Protein AF-A0A972GJ97-F1 (afdb_monomer_lite)

Secondary structure (DSSP, 8-state):
-HHHHHHHHHHHHHHHT--EE-TTSS-EEEES-HHHHHHHHH-TTS-HHHHHHHHHHHHHHHHHHHHHHHHHHHHTT-TT-HHHHSTT--TTS-S-SS-SSGGGSHHHHSTTSS-STT--HHHHHHHHHHHHHHHHHH-S-TT--BTTBS--HHHHHHHHHHHHHHHT---HHHHHHHHHHHHHHH-SSSTTGGG-S-HHHH-GGGGT--TT---HHHHTHHHHSTTHHHHHHHHHHHHHHHHHHTS-GGGSPEE-TTSTT---SS-EE-TT----SS-SSSS-SS-TTT--HHHHHHHHHHHHHHTT--HHHHHHHHHHH-

Foldseek 3Di:
DVLVVLLQVLLVVVVVQWDWDCVPPDGDRDRNDPPVVVVVVVPPPDDPSNLLSQLVSQLVVLVVQLVVVVVVCVVVVQQQCCVVQPVQGHRRAGVDQAARSLSNQQLNRHPVNQDHDPDDRLVSLVRNQVSLVVRCRHPVNSLVDQQCPPHNLVVNLVSQVSNCVRVVDADQVSNLVSLVSLLVSLLNPLALPRNRNFCLRLPLLSLQDDQLRHRPNLVCCCVVPNCSSLVSSLVSLVSVLVRLVVDDPVNAAEDDLVDPPDQCGRHAHDPPDDADCDDPDPRTRADPPSCNRLNSLVRVLVVSVVVVRDVVSSVSVVVSSD

Radius of gyration: 21.38 Å; chains: 1; bounding box: 54×40×57 Å

Sequence (322 aa):
MYLTSEINQKSRGFLAEGRIDSSLGGSQWRSLDSTVLKHVIQNRRSSVSERTAREQAKLNLAKWSATKQWEIVQEYNLEDKSPQVLPAGESRAWPMYAQSVHPLVHHIVAGDIKTSGGQPLVVGKYQSSVWYQLQMTINSGQRQEVNVQPQDWPCQFLHIYELSDVSGVEHPLRYIQSLIKGYQNRNNGVGPKLDRWQLRITHPWGLYSTPHGDTSIMDELNAYEPGLRVRVVSLMLREFLEVTTAIPQDEWVRCDHNIKNISTWYCIESPNYRPMDVPHGQGRIFEIPANWHADNFYRVIPRLRENGVNSDVLDDLIDWCE

pLDDT: mean 80.78, std 18.76, range [28.91, 97.94]

Structure (mmCIF, N/CA/C/O backbone):
data_AF-A0A972GJ97-F1
#
_entry.id   AF-A0A972GJ97-F1
#
loop_
_atom_site.group_PDB
_atom_site.id
_atom_site.type_symbol
_atom_site.label_atom_id
_atom_site.label_alt_id
_atom_site.label_comp_id
_atom_site.label_asym_id
_atom_site.label_entity_id
_atom_site.label_seq_id
_atom_site.pdbx_PDB_ins_code
_atom_site.Cartn_x
_atom_site.Cartn_y
_atom_site.Cartn_z
_atom_site.occupancy
_atom_site.B_iso_or_equiv
_atom_site.auth_seq_id
_atom_site.auth_comp_id
_atom_site.auth_asym_id
_atom_site.auth_atom_id
_atom_site.pdbx_PDB_model_num
ATOM 1 N N . MET A 1 1 ? 31.181 12.528 -25.527 1.00 43.22 1 MET A N 1
ATOM 2 C CA . MET A 1 1 ? 30.959 11.522 -26.592 1.00 43.22 1 MET A CA 1
ATOM 3 C C . MET A 1 1 ? 31.667 10.187 -26.304 1.00 43.22 1 MET A C 1
ATOM 5 O O . MET A 1 1 ? 31.057 9.153 -26.525 1.00 43.22 1 MET A O 1
ATOM 9 N N . TYR A 1 2 ? 32.878 10.177 -25.723 1.00 38.16 2 TYR A N 1
ATOM 10 C CA . TYR A 1 2 ? 33.609 8.942 -25.368 1.00 38.16 2 TYR A CA 1
ATOM 11 C C . TYR A 1 2 ? 32.948 8.072 -24.275 1.00 38.16 2 TYR A C 1
ATOM 13 O O . TYR A 1 2 ? 32.828 6.863 -24.461 1.00 38.16 2 TYR A O 1
ATOM 21 N N . LEU A 1 3 ? 32.422 8.667 -23.195 1.00 36.28 3 LEU A N 1
ATOM 22 C CA . LEU A 1 3 ? 31.780 7.914 -22.099 1.00 36.28 3 LEU A CA 1
ATOM 23 C C . LEU A 1 3 ? 30.591 7.050 -22.555 1.00 36.28 3 LEU A C 1
ATOM 25 O O . LEU A 1 3 ? 30.444 5.915 -22.117 1.00 36.28 3 LEU A O 1
ATOM 29 N N . THR A 1 4 ? 29.754 7.560 -23.460 1.00 44.38 4 THR A N 1
ATOM 30 C CA . THR A 1 4 ? 28.567 6.846 -23.955 1.00 44.38 4 THR A CA 1
ATOM 31 C C . THR A 1 4 ? 28.947 5.604 -24.768 1.00 44.38 4 THR A C 1
ATOM 33 O O . THR A 1 4 ? 28.278 4.578 -24.680 1.00 44.38 4 THR A O 1
ATOM 36 N N . SER A 1 5 ? 30.045 5.670 -25.530 1.00 46.09 5 SER A N 1
ATOM 37 C CA . SER A 1 5 ? 30.542 4.534 -26.318 1.00 46.09 5 SER A CA 1
ATOM 38 C C . SER A 1 5 ? 31.107 3.413 -25.438 1.00 46.09 5 SER A C 1
ATOM 40 O O . SER A 1 5 ? 30.802 2.243 -25.664 1.00 46.09 5 SER A O 1
ATOM 42 N N . GLU A 1 6 ? 31.835 3.773 -24.379 1.00 44.59 6 GLU A N 1
ATOM 43 C CA . GLU A 1 6 ? 32.409 2.826 -23.422 1.00 44.59 6 GLU A CA 1
ATOM 44 C C . GLU A 1 6 ? 31.317 2.138 -22.587 1.00 44.59 6 GLU A C 1
ATOM 46 O O . GLU A 1 6 ? 31.341 0.920 -22.402 1.00 44.59 6 GLU A O 1
ATOM 51 N N . ILE A 1 7 ? 30.314 2.904 -22.142 1.00 48.19 7 ILE A N 1
ATOM 52 C CA . ILE A 1 7 ? 29.137 2.383 -21.433 1.00 48.19 7 ILE A CA 1
ATOM 53 C C . ILE A 1 7 ? 28.402 1.364 -22.311 1.00 48.19 7 ILE A C 1
ATOM 55 O O . ILE A 1 7 ? 28.154 0.245 -21.870 1.00 48.19 7 ILE A O 1
ATOM 59 N N . ASN A 1 8 ? 28.137 1.701 -23.577 1.00 49.66 8 ASN A N 1
ATOM 60 C CA . ASN A 1 8 ? 27.455 0.804 -24.512 1.00 49.66 8 ASN A CA 1
ATOM 61 C C . ASN A 1 8 ? 28.235 -0.494 -24.776 1.00 49.66 8 ASN A C 1
ATOM 63 O O . ASN A 1 8 ? 27.634 -1.566 -24.859 1.00 49.66 8 ASN A O 1
ATOM 67 N N . GLN A 1 9 ? 29.564 -0.423 -24.894 1.00 48.47 9 GLN A N 1
ATOM 68 C CA . GLN A 1 9 ? 30.406 -1.606 -25.086 1.00 48.47 9 GLN A CA 1
ATOM 69 C C . GLN A 1 9 ? 30.377 -2.525 -23.855 1.00 48.47 9 GLN A C 1
ATOM 71 O O . GLN A 1 9 ? 30.191 -3.735 -23.997 1.00 48.47 9 GLN A O 1
ATOM 76 N N . LYS A 1 10 ? 30.480 -1.958 -22.646 1.00 54.72 10 LYS A N 1
ATOM 77 C CA . LYS A 1 10 ? 30.409 -2.715 -21.384 1.00 54.72 10 LYS A CA 1
ATOM 78 C C . LYS A 1 10 ? 29.026 -3.329 -21.146 1.00 54.72 10 LYS A C 1
ATOM 80 O O . LYS A 1 10 ? 28.939 -4.472 -20.705 1.00 54.72 10 LYS A O 1
ATOM 85 N N . SER A 1 11 ? 27.947 -2.622 -21.494 1.00 51.28 11 SER A N 1
ATOM 86 C CA . SER A 1 11 ? 26.584 -3.164 -21.420 1.00 51.28 11 SER A CA 1
ATOM 87 C C . SER A 1 11 ? 26.393 -4.374 -22.339 1.00 51.28 11 SER A C 1
ATOM 89 O O . SER A 1 11 ? 25.760 -5.345 -21.938 1.00 51.28 11 SER A O 1
ATOM 91 N N . ARG A 1 12 ? 26.962 -4.351 -23.554 1.00 51.56 12 ARG A N 1
ATOM 92 C CA . ARG A 1 12 ? 26.914 -5.498 -24.481 1.00 51.56 12 ARG A CA 1
ATOM 93 C C . ARG A 1 12 ? 27.671 -6.713 -23.943 1.00 51.56 12 ARG A C 1
ATOM 95 O O . ARG A 1 12 ? 27.166 -7.821 -24.078 1.00 51.56 12 ARG A O 1
ATOM 102 N N . GLY A 1 13 ? 28.826 -6.500 -23.305 1.00 50.72 13 GLY A N 1
ATOM 103 C CA . GLY A 1 13 ? 29.579 -7.566 -22.633 1.00 50.72 13 GLY A CA 1
ATOM 104 C C . GLY A 1 13 ? 28.755 -8.262 -21.546 1.00 50.72 13 GLY A C 1
ATOM 105 O O . GLY A 1 13 ? 28.598 -9.475 -21.587 1.00 50.72 13 GLY A O 1
ATOM 106 N N . PHE A 1 14 ? 28.119 -7.489 -20.659 1.00 55.03 14 PHE A N 1
ATOM 107 C CA . PHE A 1 14 ? 27.247 -8.026 -19.604 1.00 55.03 14 PHE A CA 1
ATOM 108 C C . PHE A 1 14 ? 26.077 -8.864 -20.150 1.00 55.03 14 PHE A C 1
ATOM 110 O O . PHE A 1 14 ? 25.750 -9.911 -19.599 1.00 55.03 14 PHE A O 1
ATOM 117 N N . LEU A 1 15 ? 25.438 -8.420 -21.238 1.00 52.31 15 LEU A N 1
ATOM 118 C CA . LEU A 1 15 ? 24.318 -9.153 -21.838 1.00 52.31 15 LEU A CA 1
ATOM 119 C C . LEU A 1 15 ? 24.747 -10.488 -22.464 1.00 52.31 15 LEU A C 1
ATOM 121 O O . LEU A 1 15 ? 23.964 -11.435 -22.458 1.00 52.31 15 LEU A O 1
ATOM 125 N N . ALA A 1 16 ? 25.977 -10.579 -22.974 1.00 44.09 16 ALA A N 1
ATOM 126 C CA . ALA A 1 16 ? 26.518 -11.808 -23.555 1.00 44.09 16 ALA A CA 1
ATOM 127 C C . ALA A 1 16 ? 26.830 -12.894 -22.504 1.00 44.09 16 ALA A C 1
ATOM 129 O O . ALA A 1 16 ? 26.945 -14.065 -22.854 1.00 44.09 16 ALA A O 1
ATOM 130 N N . GLU A 1 17 ? 26.932 -12.525 -21.223 1.00 47.75 17 GLU A N 1
ATOM 131 C CA . GLU A 1 17 ? 27.254 -13.427 -20.105 1.00 47.75 17 GLU A CA 1
ATOM 132 C C . GLU A 1 17 ? 26.005 -14.039 -19.419 1.00 47.75 17 GLU A C 1
ATOM 134 O O . GLU A 1 17 ? 26.127 -14.827 -18.481 1.00 47.75 17 GLU A O 1
ATOM 139 N N . GLY A 1 18 ? 24.786 -13.689 -19.852 1.00 40.94 18 GLY A N 1
ATOM 140 C CA . GLY A 1 18 ? 23.544 -13.972 -19.118 1.00 40.94 18 GLY A CA 1
ATOM 141 C C . GLY A 1 18 ? 23.069 -15.439 -19.090 1.00 40.94 18 GLY A C 1
ATOM 142 O O . GLY A 1 18 ? 22.961 -16.102 -20.119 1.00 40.94 18 GLY A O 1
ATOM 143 N N . ARG A 1 19 ? 22.657 -15.907 -17.900 1.00 42.97 19 ARG A N 1
ATOM 144 C CA . ARG A 1 19 ? 21.821 -17.103 -17.635 1.00 42.97 19 ARG A CA 1
ATOM 145 C C . ARG A 1 19 ? 20.756 -16.766 -16.569 1.00 42.97 19 ARG A C 1
ATOM 147 O O . ARG A 1 19 ? 20.991 -15.876 -15.754 1.00 42.97 19 ARG A O 1
ATOM 154 N N . ILE A 1 20 ? 19.623 -17.479 -16.596 1.00 36.91 20 ILE A N 1
ATOM 155 C CA . ILE A 1 20 ? 18.373 -17.244 -15.831 1.00 36.91 20 ILE A CA 1
ATOM 156 C C . ILE A 1 20 ? 18.480 -17.753 -14.371 1.00 36.91 20 ILE A C 1
ATOM 158 O O . ILE A 1 20 ? 18.813 -18.918 -14.170 1.00 36.91 20 ILE A O 1
ATOM 162 N N . ASP A 1 21 ? 18.150 -16.918 -13.371 1.00 35.97 21 ASP A N 1
ATOM 163 C CA . ASP A 1 21 ? 17.993 -17.284 -11.942 1.00 35.97 21 ASP A CA 1
ATOM 164 C C . ASP A 1 21 ? 16.500 -17.406 -11.562 1.00 35.97 21 ASP A C 1
ATOM 166 O O . ASP A 1 21 ? 15.703 -16.500 -11.816 1.00 35.97 21 ASP A O 1
ATOM 170 N N . SER A 1 22 ? 16.119 -18.524 -10.937 1.00 31.27 22 SER A N 1
ATOM 171 C CA . SER A 1 22 ? 14.746 -18.875 -10.539 1.00 31.27 22 SER A CA 1
ATOM 172 C C . SER A 1 22 ? 14.483 -18.814 -9.024 1.00 31.27 22 SER A C 1
ATOM 174 O O . SER A 1 22 ? 13.445 -19.289 -8.564 1.00 31.27 22 SER A O 1
ATOM 176 N N . SER A 1 23 ? 15.390 -18.254 -8.219 1.00 28.91 23 SER A N 1
ATOM 177 C CA . SER A 1 23 ? 15.369 -18.364 -6.747 1.00 28.91 23 SER A CA 1
ATOM 178 C C . SER A 1 23 ? 14.246 -17.613 -6.000 1.00 28.91 23 SER A C 1
ATOM 180 O O . SER A 1 23 ? 14.149 -17.737 -4.782 1.00 28.91 23 SER A O 1
ATOM 182 N N . LEU A 1 24 ? 13.359 -16.879 -6.688 1.00 34.31 24 LEU A N 1
ATOM 183 C CA . LEU A 1 24 ? 12.226 -16.155 -6.077 1.00 34.31 24 LEU A CA 1
ATOM 184 C C . LEU A 1 24 ? 10.860 -16.471 -6.720 1.00 34.31 24 LEU A C 1
ATOM 186 O O . LEU A 1 24 ? 9.982 -15.614 -6.766 1.00 34.31 24 LEU A O 1
ATOM 190 N N . GLY A 1 25 ? 10.660 -17.700 -7.205 1.00 29.53 25 GLY A N 1
ATOM 191 C CA . GLY A 1 25 ? 9.321 -18.201 -7.567 1.00 29.53 25 GLY A CA 1
ATOM 192 C C . GLY A 1 25 ? 8.790 -17.782 -8.943 1.00 29.53 25 GLY A C 1
ATOM 193 O O . GLY A 1 25 ? 7.677 -18.142 -9.306 1.00 29.53 25 GLY A O 1
ATOM 194 N N . GLY A 1 26 ? 9.601 -17.101 -9.749 1.00 31.58 26 GLY A N 1
ATOM 195 C CA . GLY A 1 26 ? 9.368 -16.901 -11.175 1.00 31.58 26 GLY A CA 1
ATOM 196 C C . GLY A 1 26 ? 10.713 -16.810 -11.884 1.00 31.58 26 GLY A C 1
ATOM 197 O O . GLY A 1 26 ? 11.602 -16.093 -11.427 1.00 31.58 26 GLY A O 1
ATOM 198 N N . SER A 1 27 ? 10.892 -17.559 -12.968 1.00 34.56 27 SER A N 1
ATOM 199 C CA . SER A 1 27 ? 12.076 -17.520 -13.830 1.00 34.56 27 SER A CA 1
ATOM 200 C C . SER A 1 27 ? 12.170 -16.154 -14.519 1.00 34.56 27 SER A C 1
ATOM 202 O O . SER A 1 27 ? 11.695 -15.953 -15.633 1.00 34.56 27 SER A O 1
ATOM 204 N N . GLN A 1 28 ? 12.760 -15.182 -13.827 1.00 41.12 28 GLN A N 1
ATOM 205 C CA . GLN A 1 28 ? 13.112 -13.881 -14.384 1.00 41.12 28 GLN A CA 1
ATOM 206 C C . GLN A 1 28 ? 14.539 -13.953 -14.938 1.00 41.12 28 GLN A C 1
ATOM 208 O O . GLN A 1 28 ? 15.398 -14.634 -14.377 1.00 41.12 28 GLN A O 1
ATOM 213 N N . TRP A 1 29 ? 14.836 -13.203 -16.003 1.00 37.97 29 TRP A N 1
ATOM 214 C CA . TRP A 1 29 ? 16.220 -12.907 -16.389 1.00 37.97 29 TRP A CA 1
ATOM 215 C C . TRP A 1 29 ? 16.859 -12.005 -15.327 1.00 37.97 29 TRP A C 1
ATOM 217 O O . TRP A 1 29 ? 16.987 -10.793 -15.480 1.00 37.97 29 TRP A O 1
ATOM 227 N N . ARG A 1 30 ? 17.231 -12.611 -14.207 1.00 37.94 30 ARG A N 1
ATOM 228 C CA . ARG A 1 30 ? 18.173 -12.077 -13.233 1.00 37.94 30 ARG A CA 1
ATOM 229 C C . ARG A 1 30 ? 19.506 -12.749 -13.531 1.00 37.94 30 ARG A C 1
ATOM 231 O O . ARG A 1 30 ? 19.527 -13.932 -13.859 1.00 37.94 30 ARG A O 1
ATOM 238 N N . SER A 1 31 ? 20.607 -12.004 -13.466 1.00 34.28 31 SER A N 1
ATOM 239 C CA . SER A 1 31 ? 21.940 -12.614 -13.503 1.00 34.28 31 SER A CA 1
ATOM 240 C C . SER A 1 31 ? 21.993 -13.725 -12.450 1.00 34.28 31 SER A C 1
ATOM 242 O O . SER A 1 31 ? 21.651 -13.427 -11.308 1.00 34.28 31 SER A O 1
ATOM 244 N N . LEU A 1 32 ? 22.425 -14.932 -12.849 1.00 31.09 32 LEU A N 1
ATOM 245 C CA . LEU A 1 32 ? 22.529 -16.218 -12.116 1.00 31.09 32 LEU A CA 1
ATOM 246 C C . LEU A 1 32 ? 23.043 -16.195 -10.664 1.00 31.09 32 LEU A C 1
ATOM 248 O O . LEU A 1 32 ? 23.076 -17.221 -9.997 1.00 31.09 32 LEU A O 1
ATOM 252 N N . ASP A 1 33 ? 23.464 -15.042 -10.182 1.00 35.06 33 ASP A N 1
ATOM 253 C CA . ASP A 1 33 ? 24.028 -14.848 -8.875 1.00 35.06 33 ASP A CA 1
ATOM 254 C C . ASP A 1 33 ? 23.250 -13.741 -8.148 1.00 35.06 33 ASP A C 1
ATOM 256 O O . ASP A 1 33 ? 23.603 -12.556 -8.179 1.00 35.06 33 ASP A O 1
ATOM 260 N N . SER A 1 34 ? 22.286 -14.139 -7.321 1.00 32.56 34 SER A N 1
ATOM 261 C CA . SER A 1 34 ? 22.015 -13.420 -6.063 1.00 32.56 34 SER A CA 1
ATOM 262 C C . SER A 1 34 ? 23.299 -13.231 -5.211 1.00 32.56 34 SER A C 1
ATOM 264 O O . SER A 1 34 ? 23.362 -12.396 -4.307 1.00 32.56 34 SER A O 1
ATOM 266 N N . THR A 1 35 ? 24.382 -13.926 -5.566 1.00 31.70 35 THR A N 1
ATOM 267 C CA . THR A 1 35 ? 25.775 -13.764 -5.135 1.00 31.70 35 THR A CA 1
ATOM 268 C C . THR A 1 35 ? 26.515 -12.568 -5.753 1.00 31.70 35 THR A C 1
ATOM 270 O O . THR A 1 35 ? 27.412 -12.046 -5.100 1.00 31.70 35 THR A O 1
ATOM 273 N N . VAL A 1 36 ? 26.122 -12.031 -6.916 1.00 37.09 36 VAL A N 1
ATOM 274 C CA . VAL A 1 36 ? 26.673 -10.787 -7.485 1.00 37.09 36 VAL A CA 1
ATOM 275 C C . VAL A 1 36 ? 26.118 -9.607 -6.702 1.00 37.09 36 VAL A C 1
ATOM 277 O O . VAL A 1 36 ? 26.831 -8.636 -6.499 1.00 37.09 36 VAL A O 1
ATOM 280 N N . LEU A 1 37 ? 24.912 -9.708 -6.138 1.00 35.75 37 LEU A N 1
ATOM 281 C CA . LEU A 1 37 ? 24.416 -8.749 -5.144 1.00 35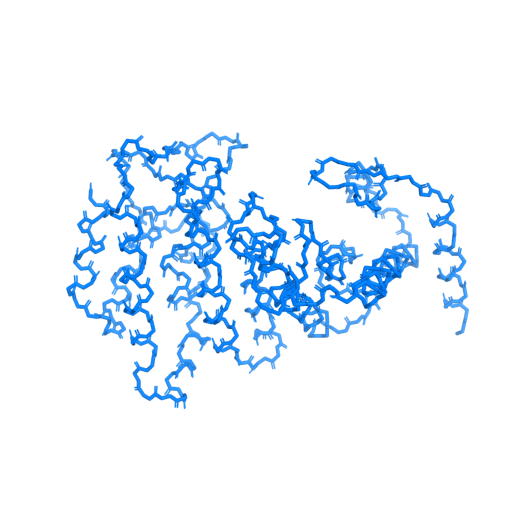.75 37 LEU A CA 1
ATOM 282 C C . LEU A 1 37 ? 25.303 -8.719 -3.884 1.00 35.75 37 LEU A C 1
ATOM 284 O O . LEU A 1 37 ? 25.637 -7.637 -3.404 1.00 35.75 37 LEU A O 1
ATOM 288 N N . LYS A 1 38 ? 25.790 -9.875 -3.407 1.00 32.78 38 LYS A N 1
ATOM 289 C CA . LYS A 1 38 ? 26.778 -9.931 -2.312 1.00 32.78 38 LYS A CA 1
ATOM 290 C C . LYS A 1 38 ? 28.175 -9.476 -2.755 1.00 32.78 38 LYS A C 1
ATOM 292 O O . LYS A 1 38 ? 28.809 -8.710 -2.039 1.00 32.78 38 LYS A O 1
ATOM 297 N N . HIS A 1 39 ? 28.635 -9.852 -3.947 1.00 31.41 39 HIS A N 1
ATOM 298 C CA . HIS A 1 39 ? 29.950 -9.470 -4.471 1.00 31.41 39 HIS A CA 1
ATOM 299 C C . HIS A 1 39 ? 30.035 -8.025 -4.980 1.00 31.41 39 HIS A C 1
ATOM 301 O O . HIS A 1 39 ? 31.131 -7.487 -4.999 1.00 31.41 39 HIS A O 1
ATOM 307 N N . VAL A 1 40 ? 28.939 -7.358 -5.352 1.00 37.66 40 VAL A N 1
ATOM 308 C CA . VAL A 1 40 ? 28.920 -5.945 -5.796 1.00 37.66 40 VAL A CA 1
ATOM 309 C C . VAL A 1 40 ? 28.822 -4.992 -4.610 1.00 37.66 40 VAL A C 1
ATOM 311 O O . VAL A 1 40 ? 29.471 -3.950 -4.621 1.00 37.66 40 VAL A O 1
ATOM 314 N N . ILE A 1 41 ? 28.105 -5.373 -3.547 1.00 38.31 41 ILE A N 1
ATOM 315 C CA . ILE A 1 41 ? 28.172 -4.653 -2.266 1.00 38.31 41 ILE A CA 1
ATOM 316 C C . ILE A 1 41 ? 29.565 -4.832 -1.630 1.00 38.31 41 ILE A C 1
ATOM 318 O O . ILE A 1 41 ? 30.088 -3.900 -1.020 1.00 38.31 41 ILE A O 1
ATOM 322 N N . GLN A 1 42 ? 30.209 -5.991 -1.824 1.00 35.22 42 GLN A N 1
ATOM 323 C CA . GLN A 1 42 ? 31.551 -6.265 -1.293 1.00 35.22 42 GLN A CA 1
ATOM 324 C C . GLN A 1 42 ? 32.705 -5.772 -2.189 1.00 35.22 42 GLN A C 1
ATOM 326 O O . GLN A 1 42 ? 33.761 -5.424 -1.661 1.00 35.22 42 GLN A O 1
ATOM 331 N N . ASN A 1 43 ? 32.535 -5.641 -3.511 1.00 39.25 43 ASN A N 1
ATOM 332 C CA . ASN A 1 43 ? 33.561 -5.081 -4.397 1.00 39.25 43 ASN A CA 1
ATOM 333 C C . ASN A 1 43 ? 33.351 -3.584 -4.628 1.00 39.25 43 ASN A C 1
ATOM 335 O O . ASN A 1 43 ? 32.913 -3.140 -5.688 1.00 39.25 43 ASN A O 1
ATOM 339 N N . ARG A 1 44 ? 33.861 -2.779 -3.691 1.00 45.47 44 ARG A N 1
ATOM 340 C CA . ARG A 1 44 ? 34.145 -1.341 -3.885 1.00 45.47 44 ARG A CA 1
ATOM 341 C C . ARG A 1 44 ? 35.168 -1.038 -5.010 1.00 45.47 44 ARG A C 1
ATOM 343 O O . ARG A 1 44 ? 35.649 0.086 -5.093 1.00 45.47 44 ARG A O 1
ATOM 350 N N . ARG A 1 45 ? 35.531 -2.016 -5.855 1.00 48.28 45 ARG A N 1
ATOM 351 C CA . ARG A 1 45 ? 36.604 -1.939 -6.867 1.00 48.28 45 ARG A CA 1
ATOM 352 C C . ARG A 1 45 ? 36.124 -1.711 -8.308 1.00 48.28 45 ARG A C 1
ATOM 354 O O . ARG A 1 45 ? 36.956 -1.415 -9.156 1.00 48.28 45 ARG A O 1
ATOM 361 N N . SER A 1 46 ? 34.827 -1.824 -8.607 1.00 57.31 46 SER A N 1
ATOM 362 C CA . SER A 1 46 ? 34.308 -1.510 -9.950 1.00 57.31 46 SER A CA 1
ATOM 363 C C . SER A 1 46 ? 34.308 0.000 -10.196 1.00 57.31 46 SER A C 1
ATOM 365 O O . SER A 1 46 ? 33.825 0.764 -9.352 1.00 57.31 46 SER A O 1
ATOM 367 N N . SER A 1 47 ? 34.781 0.429 -11.365 1.00 63.09 47 SER A N 1
ATOM 368 C CA . SER A 1 47 ? 34.729 1.841 -11.767 1.00 63.09 47 SER A CA 1
ATOM 369 C C . SER A 1 47 ? 33.283 2.362 -11.839 1.00 63.09 47 SER A C 1
ATOM 371 O O . SER A 1 47 ? 32.340 1.599 -12.059 1.00 63.09 47 SER A O 1
ATOM 373 N N . VAL A 1 48 ? 33.088 3.677 -11.678 1.00 65.25 48 VAL A N 1
ATOM 374 C CA . VAL A 1 48 ? 31.764 4.316 -11.825 1.00 65.25 48 VAL A CA 1
ATOM 375 C C . VAL A 1 48 ? 31.154 4.002 -13.197 1.00 65.25 48 VAL A C 1
ATOM 377 O O . VAL A 1 48 ? 29.983 3.640 -13.264 1.00 65.25 48 VAL A O 1
ATOM 380 N N . SER A 1 49 ? 31.957 4.030 -14.269 1.00 65.12 49 SER A N 1
ATOM 381 C CA . SER A 1 49 ? 31.488 3.732 -15.629 1.00 65.12 49 SER A CA 1
ATOM 382 C C . SER A 1 49 ? 31.004 2.290 -15.792 1.00 65.12 49 SER A C 1
ATOM 384 O O . SER A 1 49 ? 30.036 2.038 -16.504 1.00 65.12 49 SER A O 1
ATOM 386 N N . GLU A 1 50 ? 31.630 1.336 -15.103 1.00 67.25 50 GLU A N 1
ATOM 387 C CA . GLU A 1 50 ? 31.219 -0.066 -15.125 1.00 67.25 50 GLU A CA 1
ATOM 388 C C . GLU A 1 50 ? 29.908 -0.307 -14.366 1.00 67.25 50 GLU A C 1
ATOM 390 O O . GLU A 1 50 ? 29.046 -1.038 -14.855 1.00 67.25 50 GLU A O 1
ATOM 395 N N . ARG A 1 51 ? 29.710 0.344 -13.211 1.00 66.12 51 ARG A N 1
ATOM 396 C CA . ARG A 1 51 ? 28.439 0.258 -12.468 1.00 66.12 51 ARG A CA 1
ATOM 397 C C . ARG A 1 51 ? 27.281 0.825 -13.280 1.00 66.12 51 ARG A C 1
ATOM 399 O O . ARG A 1 51 ? 26.281 0.138 -13.465 1.00 66.12 51 ARG A O 1
ATOM 406 N N . THR A 1 52 ? 27.461 2.011 -13.853 1.00 69.12 52 THR A N 1
ATOM 407 C CA . THR A 1 52 ? 26.452 2.651 -14.705 1.00 69.12 52 THR A CA 1
ATOM 408 C C . THR A 1 52 ? 26.150 1.829 -15.961 1.00 69.12 52 THR A C 1
ATOM 410 O O . THR A 1 52 ? 24.988 1.683 -16.331 1.00 69.12 52 THR A O 1
ATOM 413 N N . ALA A 1 53 ? 27.154 1.215 -16.595 1.00 70.50 53 ALA A N 1
ATOM 414 C CA . ALA A 1 53 ? 26.926 0.335 -17.744 1.00 70.50 53 ALA A CA 1
ATOM 415 C C . ALA A 1 53 ? 26.110 -0.918 -17.397 1.00 70.50 53 ALA A C 1
ATOM 417 O O . ALA A 1 53 ? 25.272 -1.350 -18.194 1.00 70.50 53 ALA A O 1
ATOM 418 N N . ARG A 1 54 ? 26.319 -1.493 -16.207 1.00 71.94 54 ARG A N 1
ATOM 419 C CA . ARG A 1 54 ? 25.538 -2.640 -15.724 1.00 71.94 54 ARG A CA 1
ATOM 420 C C . ARG A 1 54 ? 24.098 -2.245 -15.391 1.00 71.94 54 ARG A C 1
ATOM 422 O O . ARG A 1 54 ? 23.182 -2.961 -15.779 1.00 71.94 54 ARG A O 1
ATOM 429 N N . GLU A 1 55 ? 23.883 -1.108 -14.730 1.00 73.00 55 GLU A N 1
ATOM 430 C CA . GLU A 1 55 ? 22.539 -0.554 -14.476 1.00 73.00 55 GLU A CA 1
ATOM 431 C C . GLU A 1 55 ? 21.777 -0.316 -15.783 1.00 73.00 55 GLU A C 1
ATOM 433 O O . GLU A 1 55 ? 20.638 -0.757 -15.935 1.00 73.00 55 GLU A O 1
ATOM 438 N N . GLN A 1 56 ? 22.438 0.298 -16.769 1.00 74.44 56 GLN A N 1
ATOM 439 C CA . GLN A 1 56 ? 21.849 0.546 -18.081 1.00 74.44 56 GLN A CA 1
ATOM 440 C C . GLN A 1 56 ? 21.486 -0.758 -18.803 1.00 74.44 56 GLN A C 1
ATOM 442 O O . GLN A 1 56 ? 20.423 -0.845 -19.417 1.00 74.44 56 GLN A O 1
ATOM 447 N N . ALA A 1 57 ? 22.341 -1.781 -18.722 1.00 75.56 57 ALA A N 1
ATOM 448 C CA . ALA A 1 57 ? 22.063 -3.084 -19.317 1.00 75.56 57 ALA A CA 1
ATOM 449 C C . ALA A 1 57 ? 20.850 -3.763 -18.660 1.00 75.56 57 ALA A C 1
ATOM 451 O O . ALA A 1 57 ? 19.962 -4.232 -19.372 1.00 75.56 57 ALA A O 1
ATOM 452 N N . LYS A 1 58 ? 20.769 -3.750 -17.321 1.00 74.75 58 LYS A N 1
ATOM 453 C CA . LYS A 1 58 ? 19.616 -4.268 -16.564 1.00 74.75 58 LYS A CA 1
ATOM 454 C C . LYS A 1 58 ? 18.322 -3.558 -16.950 1.00 74.75 58 LYS A C 1
ATOM 456 O O . LYS A 1 58 ? 17.344 -4.217 -17.289 1.00 74.75 58 LYS A O 1
ATOM 461 N N . LEU A 1 59 ? 18.332 -2.224 -16.953 1.00 77.50 59 LEU A N 1
ATOM 462 C CA . LEU A 1 59 ? 17.169 -1.422 -17.325 1.00 77.50 59 LEU A CA 1
ATOM 463 C C . LEU A 1 59 ? 16.729 -1.705 -18.768 1.00 77.50 59 LEU A C 1
ATOM 465 O O . LEU A 1 59 ? 15.538 -1.843 -19.032 1.00 77.50 59 LEU A O 1
ATOM 469 N N . ASN A 1 60 ? 17.670 -1.824 -19.708 1.00 79.31 60 ASN A N 1
ATOM 470 C CA . ASN A 1 60 ? 17.351 -2.139 -21.101 1.00 79.31 60 ASN A CA 1
ATOM 471 C C . ASN A 1 60 ? 16.735 -3.536 -21.251 1.00 79.31 60 ASN A C 1
ATOM 473 O O . ASN A 1 60 ? 15.783 -3.703 -22.011 1.00 79.31 60 ASN A O 1
ATOM 477 N N . LEU A 1 61 ? 17.232 -4.525 -20.506 1.00 77.88 61 LEU A N 1
ATOM 478 C CA . LEU A 1 61 ? 16.689 -5.882 -20.532 1.00 77.88 61 LEU A CA 1
ATOM 479 C C . LEU A 1 61 ? 15.292 -5.962 -19.896 1.00 77.88 61 LEU A C 1
ATOM 481 O O . LEU A 1 61 ? 14.415 -6.656 -20.414 1.00 77.88 61 LEU A O 1
ATOM 485 N N . ALA A 1 62 ? 15.058 -5.199 -18.824 1.00 78.50 62 ALA A N 1
ATOM 486 C CA . ALA A 1 62 ? 13.738 -5.047 -18.220 1.00 78.50 62 ALA A CA 1
ATOM 487 C C . ALA A 1 62 ? 12.749 -4.374 -19.192 1.00 78.50 62 ALA A C 1
ATOM 489 O O . ALA A 1 62 ? 11.632 -4.859 -19.359 1.00 78.50 62 ALA A O 1
ATOM 490 N N . LYS A 1 63 ? 13.172 -3.318 -19.908 1.00 83.38 63 LYS A N 1
ATOM 491 C CA . LYS A 1 63 ? 12.367 -2.649 -20.956 1.00 83.38 63 LYS A CA 1
ATOM 492 C C . LYS A 1 63 ? 12.004 -3.592 -22.089 1.00 83.38 63 LYS A C 1
ATOM 494 O O . LYS A 1 63 ? 10.850 -3.623 -22.511 1.00 83.38 63 LYS A O 1
ATOM 499 N N . TRP A 1 64 ? 12.969 -4.377 -22.559 1.00 82.06 64 TRP A N 1
ATOM 500 C CA . TRP A 1 64 ? 12.721 -5.373 -23.592 1.00 82.06 64 TRP A CA 1
ATOM 501 C C . TRP A 1 64 ? 11.733 -6.446 -23.113 1.00 82.06 64 TRP A C 1
ATOM 503 O O . TRP A 1 64 ? 10.757 -6.712 -23.807 1.00 82.06 64 TRP A O 1
ATOM 513 N N . SER A 1 65 ? 11.914 -6.982 -21.902 1.00 80.31 65 SER A N 1
ATOM 514 C CA . SER A 1 65 ? 10.992 -7.967 -21.311 1.00 80.31 65 SER A CA 1
ATOM 515 C C . SER A 1 65 ? 9.562 -7.429 -21.191 1.00 80.31 65 SER A C 1
ATOM 517 O O . SER A 1 65 ? 8.621 -8.094 -21.616 1.00 80.31 65 SER A O 1
ATOM 519 N N . ALA A 1 66 ? 9.395 -6.201 -20.689 1.00 85.06 66 ALA A N 1
ATOM 520 C CA . ALA A 1 66 ? 8.088 -5.552 -20.592 1.00 85.06 66 ALA A CA 1
ATOM 521 C C . ALA A 1 66 ? 7.447 -5.329 -21.974 1.00 85.06 66 ALA A C 1
ATOM 523 O O . ALA A 1 66 ? 6.252 -5.558 -22.143 1.00 85.06 66 ALA A O 1
ATOM 524 N N . THR A 1 67 ? 8.248 -4.951 -22.978 1.00 89.12 67 THR A N 1
ATOM 525 C CA . THR A 1 67 ? 7.782 -4.806 -24.369 1.00 89.12 67 THR A CA 1
ATOM 526 C C . THR A 1 67 ? 7.290 -6.142 -24.922 1.00 89.12 67 THR A C 1
ATOM 528 O O . THR A 1 67 ? 6.217 -6.197 -25.507 1.00 89.12 67 THR A O 1
ATOM 531 N N . LYS A 1 68 ? 8.025 -7.238 -24.690 1.00 85.12 68 LYS A N 1
ATOM 532 C CA . LYS A 1 68 ? 7.614 -8.578 -25.138 1.00 85.12 68 LYS A CA 1
ATOM 533 C C . LYS A 1 68 ? 6.354 -9.079 -24.451 1.00 85.12 68 LYS A C 1
ATOM 535 O O . LYS A 1 68 ? 5.515 -9.691 -25.101 1.00 85.12 68 LYS A O 1
ATOM 540 N N . GLN A 1 69 ? 6.182 -8.789 -23.167 1.00 86.44 69 GLN A N 1
ATOM 541 C CA . GLN A 1 69 ? 4.935 -9.119 -22.487 1.00 86.44 69 GLN A CA 1
ATOM 542 C C . GLN A 1 69 ? 3.757 -8.307 -23.033 1.00 86.44 69 GLN A C 1
ATOM 544 O O . GLN A 1 69 ? 2.687 -8.871 -23.243 1.00 86.44 69 GLN A O 1
ATOM 549 N N . TRP A 1 70 ? 3.960 -7.015 -23.306 1.00 90.56 70 TRP A N 1
ATOM 550 C CA . TRP A 1 70 ? 2.948 -6.184 -23.950 1.00 90.56 70 TRP A CA 1
ATOM 551 C C . TRP A 1 70 ? 2.581 -6.718 -25.341 1.00 90.56 70 TRP A C 1
ATOM 553 O O . TRP A 1 70 ? 1.400 -6.892 -25.611 1.00 90.56 70 TRP A O 1
ATOM 563 N N . GLU A 1 71 ? 3.563 -7.063 -26.184 1.00 91.19 71 GLU A N 1
ATOM 564 C CA . GLU A 1 71 ? 3.328 -7.664 -27.508 1.00 91.19 71 GLU A CA 1
ATOM 565 C C . GLU A 1 71 ? 2.467 -8.935 -27.410 1.00 91.19 71 GLU A C 1
ATOM 567 O O . GLU A 1 71 ? 1.505 -9.068 -28.158 1.00 91.19 71 GLU A O 1
ATOM 572 N N . ILE A 1 72 ? 2.752 -9.834 -26.457 1.00 88.69 72 ILE A N 1
ATOM 573 C CA . ILE A 1 72 ? 1.936 -11.040 -26.218 1.00 88.69 72 ILE A CA 1
ATOM 574 C C . ILE A 1 72 ? 0.505 -10.661 -25.822 1.00 88.69 72 ILE A C 1
ATOM 576 O O . ILE A 1 72 ? -0.454 -11.248 -26.317 1.00 88.69 72 ILE A O 1
ATOM 580 N N . VAL A 1 73 ? 0.343 -9.684 -24.931 1.00 91.31 73 VAL A N 1
ATOM 581 C CA . VAL A 1 73 ? -0.987 -9.240 -24.504 1.00 91.31 73 VAL A CA 1
ATOM 582 C C . VAL A 1 73 ? -1.783 -8.655 -25.671 1.00 91.31 73 VAL A C 1
ATOM 584 O O . VAL A 1 73 ? -2.974 -8.933 -25.769 1.00 91.31 73 VAL A O 1
ATOM 587 N N . GLN A 1 74 ? -1.143 -7.905 -26.570 1.00 94.62 74 GLN A N 1
ATOM 588 C CA . GLN A 1 74 ? -1.808 -7.352 -27.751 1.00 94.62 74 GLN A CA 1
ATOM 589 C C . GLN A 1 74 ? -2.139 -8.422 -28.794 1.00 94.62 74 GLN A C 1
ATOM 591 O O . GLN A 1 74 ? -3.288 -8.514 -29.217 1.00 94.62 74 GLN A O 1
ATOM 596 N N . GLU A 1 75 ? -1.158 -9.243 -29.181 1.00 95.81 75 GLU A N 1
ATOM 597 C CA . GLU A 1 75 ? -1.289 -10.261 -30.237 1.00 95.81 75 GLU A CA 1
ATOM 598 C C . GLU A 1 75 ? -2.460 -11.212 -29.964 1.00 95.81 75 GLU A C 1
ATOM 600 O O . GLU A 1 75 ? -3.212 -11.572 -30.867 1.00 95.81 75 GLU A O 1
ATOM 605 N N . TYR A 1 76 ? -2.648 -11.580 -28.695 1.00 93.75 76 TYR A N 1
ATOM 606 C CA . TYR A 1 76 ? -3.700 -12.498 -28.265 1.00 93.75 76 TYR A CA 1
ATOM 607 C C . TYR A 1 76 ? -4.910 -11.798 -27.626 1.00 93.75 76 TYR A C 1
ATOM 609 O O . TYR A 1 76 ? -5.780 -12.477 -27.081 1.00 93.75 76 TYR A O 1
ATOM 617 N N . ASN A 1 77 ? -4.988 -10.462 -27.693 1.00 94.06 77 ASN A N 1
ATOM 618 C CA . ASN A 1 77 ? -6.090 -9.654 -27.159 1.00 94.06 77 ASN A CA 1
ATOM 619 C C . ASN A 1 77 ? -6.436 -9.988 -25.690 1.00 94.06 77 ASN A C 1
ATOM 621 O O . ASN A 1 77 ? -7.570 -10.341 -25.355 1.00 94.06 77 ASN A O 1
ATOM 625 N N . LEU A 1 78 ? -5.424 -9.935 -24.819 1.00 91.56 78 LEU A N 1
ATOM 626 C CA . LEU A 1 78 ? -5.490 -10.390 -23.427 1.00 91.56 78 LEU A CA 1
ATOM 627 C C . LEU A 1 78 ? -5.759 -9.278 -22.401 1.00 91.56 78 LEU A C 1
ATOM 629 O O . LEU A 1 78 ? -5.855 -9.583 -21.214 1.00 91.56 78 LEU A O 1
ATOM 633 N N . GLU A 1 79 ? -5.860 -8.009 -22.807 1.00 91.38 79 GLU A N 1
ATOM 634 C CA . GLU A 1 79 ? -5.890 -6.855 -21.884 1.00 91.38 79 GLU A CA 1
ATOM 635 C C . GLU A 1 79 ? -7.016 -6.890 -20.840 1.00 91.38 79 GLU A C 1
ATOM 637 O O . GLU A 1 79 ? -6.846 -6.373 -19.738 1.00 91.38 79 GLU A O 1
ATOM 642 N N . ASP A 1 80 ? -8.146 -7.503 -21.183 1.00 90.69 80 ASP A N 1
ATOM 643 C CA . ASP A 1 80 ? -9.374 -7.580 -20.387 1.00 90.69 80 ASP A CA 1
ATOM 644 C C . ASP A 1 80 ? -9.757 -9.028 -20.037 1.00 90.69 80 ASP A C 1
ATOM 646 O O . ASP A 1 80 ? -10.878 -9.311 -19.607 1.00 90.69 80 ASP A O 1
ATOM 650 N N . LYS A 1 81 ? -8.839 -9.977 -20.254 1.00 93.38 81 LYS A N 1
ATOM 651 C CA . LYS A 1 81 ? -9.117 -11.416 -20.146 1.00 93.38 81 LYS A CA 1
ATOM 652 C C . LYS A 1 81 ? -8.834 -11.990 -18.765 1.00 93.38 81 LYS A C 1
ATOM 654 O O . LYS A 1 81 ? -9.171 -13.146 -18.519 1.00 93.38 81 LYS A O 1
ATOM 659 N N . SER A 1 82 ? -8.284 -11.202 -17.838 1.00 92.50 82 SER A N 1
ATOM 660 C CA . SER A 1 82 ? -8.046 -11.642 -16.458 1.00 92.50 82 SER A CA 1
ATOM 661 C C . SER A 1 82 ? -9.290 -12.249 -15.779 1.00 92.50 82 SER A C 1
ATOM 663 O O . SER A 1 82 ? -9.154 -13.349 -15.244 1.00 92.50 82 SER A O 1
ATOM 665 N N . PRO A 1 83 ? -10.515 -11.680 -15.869 1.00 93.50 83 PRO A N 1
ATOM 666 C CA . PRO A 1 83 ? -11.709 -12.284 -15.261 1.00 93.50 83 PRO A CA 1
ATOM 667 C C . PRO A 1 83 ? -12.107 -13.644 -15.857 1.00 93.50 83 PRO A C 1
ATOM 669 O O . PRO A 1 83 ? -12.867 -14.386 -15.245 1.00 93.50 83 PRO A O 1
ATOM 672 N N . GLN A 1 84 ? -11.631 -13.971 -17.063 1.00 92.19 84 GLN A N 1
ATOM 673 C CA . GLN A 1 84 ? -11.960 -15.227 -17.747 1.00 92.19 84 GLN A CA 1
ATOM 674 C C . GLN A 1 84 ? -11.056 -16.383 -17.310 1.00 92.19 84 GLN A C 1
ATOM 676 O O . GLN A 1 84 ? -11.415 -17.544 -17.482 1.00 92.19 84 GLN A O 1
ATOM 681 N N . VAL A 1 85 ? -9.877 -16.067 -16.772 1.00 87.50 85 VAL A N 1
ATOM 682 C CA . VAL A 1 85 ? -8.844 -17.058 -16.435 1.00 87.50 85 VAL A CA 1
ATOM 683 C C . VAL A 1 85 ? -8.489 -17.085 -14.950 1.00 87.50 85 VAL A C 1
ATOM 685 O O . VAL A 1 85 ? -7.983 -18.094 -14.468 1.00 87.50 85 VAL A O 1
ATOM 688 N N . LEU A 1 86 ? -8.747 -15.998 -14.217 1.00 86.69 86 LEU A N 1
ATOM 689 C CA . LEU A 1 86 ? -8.418 -15.860 -12.804 1.00 86.69 86 LEU A CA 1
ATOM 690 C C . LEU A 1 86 ? -9.707 -15.663 -11.987 1.00 86.69 86 LEU A C 1
ATOM 692 O O . LEU A 1 86 ? -10.484 -14.764 -12.302 1.00 86.69 86 LEU A O 1
ATOM 696 N N . PRO A 1 87 ? -9.913 -16.433 -10.899 1.00 85.38 87 PRO A N 1
ATOM 697 C CA . PRO A 1 87 ? -11.094 -16.338 -10.035 1.00 85.38 87 PRO A CA 1
ATOM 698 C C . PRO A 1 87 ? -11.448 -14.933 -9.527 1.00 85.38 87 PRO A C 1
ATOM 700 O O . PRO A 1 87 ? -12.623 -14.623 -9.376 1.00 85.38 87 PRO A O 1
ATOM 703 N N . ALA A 1 88 ? -10.447 -14.090 -9.261 1.00 89.69 88 ALA A N 1
ATOM 704 C CA . ALA A 1 88 ? -10.627 -12.690 -8.864 1.00 89.69 88 ALA A CA 1
ATOM 705 C C . ALA A 1 88 ? -9.950 -11.733 -9.861 1.00 89.69 88 ALA A C 1
ATOM 707 O O . ALA A 1 88 ? -9.431 -10.685 -9.483 1.00 89.69 88 ALA A O 1
ATOM 708 N N . GLY A 1 89 ? -9.902 -12.135 -11.134 1.00 90.25 89 GLY A N 1
ATOM 709 C CA . GLY A 1 89 ? -9.344 -11.331 -12.209 1.00 90.25 89 GLY A CA 1
ATOM 710 C C . GLY A 1 89 ? -10.163 -10.073 -12.482 1.00 90.25 89 GLY A C 1
ATOM 711 O O . GLY A 1 89 ? -11.385 -10.057 -12.345 1.00 90.25 89 GLY A O 1
ATOM 712 N N . GLU A 1 90 ? -9.481 -9.011 -12.900 1.00 90.88 90 GLU A N 1
ATOM 713 C CA . GLU A 1 90 ? -10.072 -7.680 -13.047 1.00 90.88 90 GLU A CA 1
ATOM 714 C C . GLU A 1 90 ? -10.141 -7.236 -14.500 1.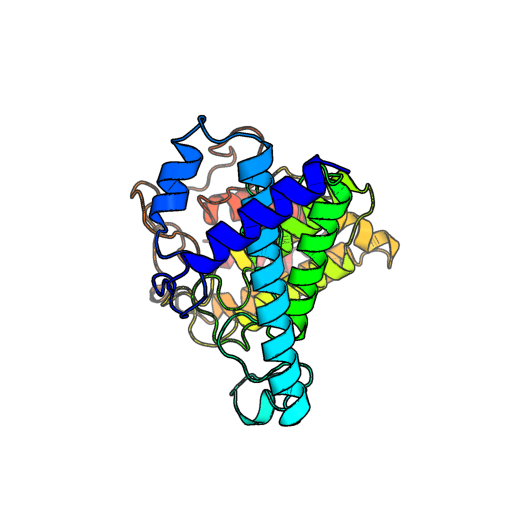00 90.88 90 GLU A C 1
ATOM 716 O O . GLU A 1 90 ? -9.282 -7.571 -15.308 1.00 90.88 90 GLU A O 1
ATOM 721 N N . SER A 1 91 ? -11.143 -6.426 -14.835 1.00 90.88 91 SER A N 1
ATOM 722 C CA . SER A 1 91 ? -11.463 -6.060 -16.222 1.00 90.88 91 SER A CA 1
ATOM 723 C C . SER A 1 91 ? -10.364 -5.306 -16.974 1.00 90.88 91 SER A C 1
ATOM 725 O O . SER A 1 91 ? -10.392 -5.276 -18.197 1.00 90.88 91 SER A O 1
ATOM 727 N N . ARG A 1 92 ? -9.419 -4.677 -16.268 1.00 88.88 92 ARG 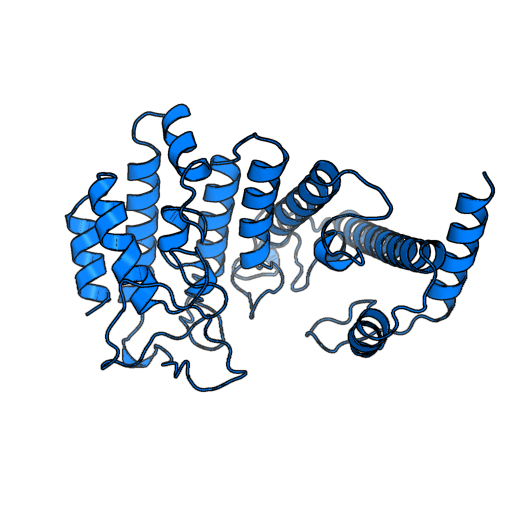A N 1
ATOM 728 C CA . ARG A 1 92 ? -8.285 -3.941 -16.863 1.00 88.88 92 ARG A CA 1
ATOM 729 C C . ARG A 1 92 ? -6.947 -4.642 -16.658 1.00 88.88 92 ARG A C 1
ATOM 731 O O . ARG A 1 92 ? -5.899 -4.054 -16.926 1.00 88.88 92 ARG A O 1
ATOM 738 N N . ALA A 1 93 ? -6.983 -5.852 -16.116 1.00 91.19 93 ALA A N 1
ATOM 739 C CA . ALA A 1 93 ? -5.789 -6.581 -15.788 1.00 91.19 93 ALA A CA 1
ATOM 740 C C . ALA A 1 93 ? -5.435 -7.615 -16.846 1.00 91.19 93 ALA A C 1
ATOM 742 O O . ALA A 1 93 ? -6.281 -8.285 -17.438 1.00 91.19 93 ALA A O 1
ATOM 743 N N . TRP A 1 94 ? -4.135 -7.805 -16.992 1.00 91.31 94 TRP A N 1
ATOM 744 C CA . TRP A 1 94 ? -3.546 -8.864 -17.772 1.00 91.31 94 TRP A CA 1
ATOM 745 C C . TRP A 1 94 ? -3.668 -10.197 -17.014 1.00 91.31 94 TRP A C 1
ATOM 747 O O . TRP A 1 94 ? -3.551 -10.236 -15.784 1.00 91.31 94 TRP A O 1
ATOM 757 N N . PRO A 1 95 ? -3.885 -11.314 -17.727 1.00 87.88 95 PRO A N 1
ATOM 758 C CA . PRO A 1 95 ? -4.073 -12.644 -17.151 1.00 87.88 95 PRO A CA 1
ATOM 759 C C . PRO A 1 95 ? -2.742 -13.287 -16.720 1.00 87.88 95 PRO A C 1
ATOM 761 O O . PRO A 1 95 ? -2.360 -14.348 -17.209 1.00 87.88 95 PRO A O 1
ATOM 764 N N . MET A 1 96 ? -1.995 -12.624 -15.835 1.00 80.75 96 MET A N 1
ATOM 765 C CA . MET A 1 96 ? -0.632 -13.008 -15.453 1.00 80.75 96 MET A CA 1
ATOM 766 C C . MET A 1 96 ? -0.541 -13.292 -13.951 1.00 80.75 96 MET A C 1
ATOM 768 O O . MET A 1 96 ? -0.976 -12.485 -13.139 1.00 80.75 96 MET A O 1
ATOM 772 N N . TYR A 1 97 ? 0.100 -14.400 -13.575 1.00 74.25 97 TYR A N 1
ATOM 773 C CA . TYR A 1 97 ? 0.407 -14.710 -12.169 1.00 74.25 97 TYR A CA 1
ATOM 774 C C . TYR A 1 97 ? 1.672 -14.000 -11.672 1.00 74.25 97 TYR A C 1
ATOM 776 O O . TYR A 1 97 ? 1.782 -13.644 -10.503 1.00 74.25 97 TYR A O 1
ATOM 784 N N . ALA A 1 98 ? 2.643 -13.800 -12.565 1.00 76.44 98 ALA A N 1
ATOM 785 C CA . ALA A 1 98 ? 3.919 -13.174 -12.247 1.00 76.44 98 ALA A CA 1
ATOM 786 C C . ALA A 1 98 ? 3.904 -11.667 -12.532 1.00 76.44 98 ALA A C 1
ATOM 788 O O . ALA A 1 98 ? 3.060 -11.154 -13.266 1.00 76.44 98 ALA A O 1
ATOM 789 N N . GLN A 1 99 ? 4.901 -10.975 -11.982 1.00 78.12 99 GLN A N 1
ATOM 790 C CA . GLN A 1 99 ? 5.188 -9.571 -12.269 1.00 78.12 99 GLN A CA 1
ATOM 791 C C . GLN A 1 99 ? 5.189 -9.267 -13.770 1.00 78.12 99 GLN A C 1
ATOM 793 O O . GLN A 1 99 ? 5.687 -10.061 -14.572 1.00 78.12 99 GLN A O 1
ATOM 798 N N . SER A 1 100 ? 4.684 -8.084 -14.122 1.00 82.81 100 SER A N 1
ATOM 799 C CA . SER A 1 100 ? 4.643 -7.612 -15.499 1.00 82.81 100 SER A CA 1
ATOM 800 C C . SER A 1 100 ? 5.690 -6.530 -15.755 1.00 82.81 100 SER A C 1
ATOM 802 O O . SER A 1 100 ? 6.807 -6.801 -16.190 1.00 82.81 100 SER A O 1
ATOM 804 N N . VAL A 1 101 ? 5.365 -5.291 -15.397 1.00 82.19 101 VAL A N 1
ATOM 805 C CA . VAL A 1 101 ? 6.237 -4.120 -15.585 1.00 82.19 101 VAL A CA 1
ATOM 806 C C . VAL A 1 101 ? 7.079 -3.810 -14.351 1.00 82.19 101 VAL A C 1
ATOM 808 O O . VAL A 1 101 ? 8.001 -2.999 -14.423 1.00 82.19 101 VAL A O 1
ATOM 811 N N . HIS A 1 102 ? 6.794 -4.475 -13.229 1.00 73.75 102 HIS A N 1
ATOM 812 C CA . HIS A 1 102 ? 7.491 -4.290 -11.960 1.00 73.75 102 HIS A CA 1
ATOM 813 C C . HIS A 1 102 ? 9.029 -4.273 -12.069 1.00 73.75 102 HIS A C 1
ATOM 815 O O . HIS A 1 102 ? 9.634 -3.406 -11.447 1.00 73.75 102 HIS A O 1
ATOM 821 N N . PRO A 1 103 ? 9.703 -5.112 -12.888 1.00 76.12 103 PRO A N 1
ATOM 822 C CA . PRO A 1 103 ? 11.164 -5.085 -13.006 1.00 76.12 103 PRO A CA 1
ATOM 823 C C . PRO A 1 103 ? 11.778 -3.780 -13.553 1.00 76.12 103 PRO A C 1
ATOM 825 O O . PRO A 1 103 ? 12.998 -3.678 -13.594 1.00 76.12 103 PRO A O 1
ATOM 828 N N . LEU A 1 104 ? 10.985 -2.794 -13.991 1.00 80.06 104 LEU A N 1
ATOM 829 C CA . LEU A 1 104 ? 11.462 -1.505 -14.526 1.00 80.06 104 LEU A CA 1
ATOM 830 C C . LEU A 1 104 ? 11.791 -0.446 -13.465 1.00 80.06 104 LEU A C 1
ATOM 832 O O . LEU A 1 104 ? 12.406 0.577 -13.766 1.00 80.06 104 LEU A O 1
ATOM 836 N N . VAL A 1 105 ? 11.359 -0.669 -12.233 1.00 77.44 105 VAL A N 1
ATOM 837 C CA . VAL A 1 105 ? 11.573 0.208 -11.075 1.00 77.44 105 VAL A CA 1
ATOM 838 C C . VAL A 1 105 ? 13.054 0.350 -10.690 1.00 77.44 105 VAL A C 1
ATOM 840 O O . VAL A 1 105 ? 13.811 -0.625 -10.667 1.00 77.44 105 VAL A O 1
ATOM 843 N N . HIS A 1 106 ? 13.471 1.555 -10.282 1.00 74.69 106 HIS A N 1
ATOM 844 C CA . HIS A 1 106 ? 14.880 1.836 -9.957 1.00 74.69 106 HIS A CA 1
ATOM 845 C C . HIS A 1 106 ? 15.366 1.064 -8.737 1.00 74.69 106 HIS A C 1
ATOM 847 O O . HIS A 1 106 ? 16.503 0.611 -8.730 1.00 74.69 106 HIS A O 1
ATOM 853 N N . HIS A 1 107 ? 14.505 0.814 -7.749 1.00 71.25 107 HIS A N 1
ATOM 854 C CA . HIS A 1 107 ? 14.900 0.012 -6.589 1.00 71.25 107 HIS A CA 1
ATOM 855 C C . HIS A 1 107 ? 15.282 -1.445 -6.936 1.00 71.25 107 HIS A C 1
ATOM 857 O O . HIS A 1 107 ? 15.892 -2.114 -6.106 1.00 71.25 107 HIS A O 1
ATOM 863 N N . ILE A 1 108 ? 14.973 -1.923 -8.153 1.00 69.88 108 ILE A N 1
ATOM 864 C CA . ILE A 1 108 ? 15.418 -3.223 -8.683 1.00 69.88 108 ILE A CA 1
ATOM 865 C C . ILE A 1 108 ? 16.632 -3.071 -9.612 1.00 69.88 108 ILE A C 1
ATOM 867 O O . ILE A 1 108 ? 17.582 -3.853 -9.519 1.00 69.88 108 ILE A O 1
ATOM 871 N N . VAL A 1 109 ? 16.608 -2.106 -10.539 1.00 69.19 109 VAL A N 1
ATOM 872 C CA . VAL A 1 109 ? 17.613 -2.028 -11.622 1.00 69.19 109 VAL A CA 1
ATOM 873 C C . VAL A 1 109 ? 18.793 -1.102 -11.333 1.00 69.19 109 VAL A C 1
ATOM 875 O O . VAL A 1 109 ? 19.865 -1.307 -11.910 1.00 69.19 109 VAL A O 1
ATOM 878 N N . ALA A 1 110 ? 18.629 -0.120 -10.445 1.00 66.75 110 ALA A N 1
ATOM 879 C CA . ALA A 1 110 ? 19.677 0.820 -10.062 1.00 66.75 110 ALA A CA 1
ATOM 880 C C . ALA A 1 110 ? 20.584 0.249 -8.965 1.00 66.75 110 ALA A C 1
ATOM 882 O O . ALA A 1 110 ? 20.141 -0.495 -8.092 1.00 66.75 110 ALA A O 1
ATOM 883 N N . GLY A 1 111 ? 21.867 0.614 -8.982 1.00 62.81 111 GLY A N 1
ATOM 884 C CA . GLY A 1 111 ? 22.838 0.171 -7.986 1.00 62.81 111 GLY A CA 1
ATOM 885 C C . GLY A 1 111 ? 22.671 0.857 -6.633 1.00 62.81 111 GLY A C 1
ATOM 886 O O . GLY A 1 111 ? 22.976 0.246 -5.612 1.00 62.81 111 GLY A O 1
ATOM 887 N N . ASP A 1 112 ? 22.163 2.090 -6.610 1.00 66.12 112 ASP A N 1
ATOM 888 C CA . ASP A 1 112 ? 21.893 2.846 -5.381 1.00 66.12 112 ASP A CA 1
ATOM 889 C C . ASP A 1 112 ? 20.426 2.782 -4.928 1.00 66.12 112 ASP A C 1
ATOM 891 O O . ASP A 1 112 ? 20.041 3.526 -4.028 1.00 66.12 112 ASP A O 1
ATOM 895 N N . ILE A 1 113 ? 19.624 1.924 -5.577 1.00 69.88 113 ILE A N 1
ATOM 896 C CA . ILE A 1 113 ? 18.181 1.697 -5.395 1.00 69.88 113 ILE A CA 1
ATOM 897 C C . ILE A 1 113 ? 17.266 2.923 -5.589 1.00 69.88 113 ILE A C 1
ATOM 899 O O . ILE A 1 113 ? 16.045 2.798 -5.463 1.00 69.88 113 ILE A O 1
ATOM 903 N N . LYS A 1 114 ? 17.810 4.107 -5.887 1.00 73.62 114 LYS A N 1
ATOM 904 C CA . LYS A 1 114 ? 17.062 5.371 -5.941 1.00 73.62 114 LYS A CA 1
ATOM 905 C C . LYS A 1 114 ? 17.036 5.964 -7.343 1.00 73.62 114 LYS A C 1
ATOM 907 O O . LYS A 1 114 ? 15.970 6.407 -7.771 1.00 73.62 114 LYS A O 1
ATOM 912 N N . THR A 1 115 ? 18.164 5.972 -8.051 1.00 75.62 115 THR A N 1
ATOM 913 C CA . THR A 1 115 ? 18.294 6.560 -9.390 1.00 75.62 115 THR A CA 1
ATOM 914 C C . THR A 1 115 ? 19.310 5.808 -10.245 1.00 75.62 115 THR A C 1
ATOM 916 O O . THR A 1 115 ? 20.217 5.152 -9.748 1.00 75.62 115 THR A O 1
ATOM 919 N N . SER A 1 116 ? 19.184 5.897 -11.569 1.00 71.00 116 SER A N 1
ATOM 920 C CA . SER A 1 116 ? 20.215 5.377 -12.476 1.00 71.00 116 SER A CA 1
ATOM 921 C C . SER A 1 116 ? 21.133 6.499 -12.958 1.00 71.00 116 SER A C 1
ATOM 923 O O . SER A 1 116 ? 20.659 7.541 -13.398 1.00 71.00 116 SER A O 1
ATOM 925 N N . GLY A 1 117 ? 22.451 6.276 -12.915 1.00 64.75 117 GLY A N 1
ATOM 926 C CA . GLY A 1 117 ? 23.456 7.077 -13.632 1.00 64.75 117 GLY A CA 1
ATOM 927 C C . GLY A 1 117 ? 23.269 8.605 -13.641 1.00 64.75 117 GLY A C 1
ATOM 928 O O . GLY A 1 117 ? 23.021 9.180 -14.697 1.00 64.75 117 GLY A O 1
ATOM 929 N N . GLY A 1 118 ? 23.427 9.282 -12.498 1.00 69.94 118 GLY A N 1
ATOM 930 C CA . GLY A 1 118 ? 23.420 10.756 -12.426 1.00 69.94 118 GLY A CA 1
ATOM 931 C C . GLY A 1 118 ? 22.051 11.418 -12.636 1.00 69.94 118 GLY A C 1
ATOM 932 O O . GLY A 1 118 ? 21.959 12.644 -12.668 1.00 69.94 118 GLY A O 1
ATOM 933 N N . GLN A 1 119 ? 20.988 10.625 -12.766 1.00 82.69 119 GLN A N 1
ATOM 934 C CA . GLN A 1 119 ? 19.613 11.100 -12.811 1.00 82.69 119 GLN A CA 1
ATOM 935 C C . GLN A 1 119 ? 19.229 11.818 -11.499 1.00 82.69 119 GLN A C 1
ATOM 937 O O . GLN A 1 119 ? 19.571 11.328 -10.417 1.00 82.69 119 GLN A O 1
ATOM 942 N N . PRO A 1 120 ? 18.478 12.939 -11.561 1.00 88.25 120 PRO A N 1
ATOM 943 C CA . PRO A 1 120 ? 17.976 13.602 -10.360 1.00 88.25 120 PRO A CA 1
ATOM 944 C C . PRO A 1 120 ? 17.070 12.682 -9.532 1.00 88.25 120 PRO A C 1
ATOM 946 O O . PRO A 1 120 ? 16.262 11.935 -10.090 1.00 88.25 120 PRO A O 1
ATOM 949 N N . LEU A 1 121 ? 17.154 12.787 -8.201 1.00 89.25 121 LEU A N 1
ATOM 950 C CA . LEU A 1 121 ? 16.411 11.933 -7.263 1.00 89.25 121 LEU A CA 1
ATOM 951 C C . LEU A 1 121 ? 14.905 11.898 -7.547 1.00 89.25 121 LEU A C 1
ATOM 953 O O . LEU A 1 121 ? 14.326 10.817 -7.647 1.00 89.25 121 LEU A O 1
ATOM 957 N N . VAL A 1 122 ? 14.297 13.069 -7.756 1.00 91.94 122 VAL A N 1
ATOM 958 C CA . VAL A 1 122 ? 12.866 13.195 -8.067 1.00 91.94 122 VAL A CA 1
ATOM 959 C C . VAL A 1 122 ? 12.458 12.394 -9.304 1.00 91.94 122 VAL A C 1
ATOM 961 O O . VAL A 1 122 ? 11.398 11.776 -9.310 1.00 91.94 122 VAL A O 1
ATOM 964 N N . VAL A 1 123 ? 13.315 12.308 -10.327 1.00 90.94 123 VAL A N 1
ATOM 965 C CA . VAL A 1 123 ? 13.000 11.560 -11.552 1.00 90.94 123 VAL A CA 1
ATOM 966 C C . VAL A 1 123 ? 13.048 10.052 -11.293 1.00 90.94 123 VAL A C 1
ATOM 968 O O . VAL A 1 123 ? 12.157 9.335 -11.744 1.00 90.94 123 VAL A O 1
ATOM 971 N N . GLY A 1 124 ? 14.034 9.561 -10.535 1.00 88.81 124 GLY A N 1
ATOM 972 C CA . GLY A 1 124 ? 14.118 8.136 -10.182 1.00 88.81 124 GLY A CA 1
ATOM 973 C C . GLY A 1 124 ? 12.964 7.675 -9.280 1.00 88.81 124 GLY A C 1
ATOM 974 O O . GLY A 1 124 ? 12.402 6.591 -9.488 1.00 88.81 124 GLY A O 1
ATOM 975 N N . LYS A 1 125 ? 12.542 8.525 -8.330 1.00 90.75 125 LYS A N 1
ATOM 976 C CA . LYS A 1 125 ? 11.362 8.281 -7.480 1.00 90.75 125 LYS A CA 1
ATOM 977 C C . LYS A 1 125 ? 10.059 8.344 -8.262 1.00 90.75 125 LYS A C 1
ATOM 979 O O . LYS A 1 125 ? 9.254 7.422 -8.146 1.00 90.75 125 LYS A O 1
ATOM 984 N N . TYR A 1 126 ? 9.898 9.332 -9.142 1.00 92.75 126 TYR A N 1
ATOM 985 C CA . TYR A 1 126 ? 8.759 9.399 -10.054 1.00 92.75 126 TYR A CA 1
ATOM 986 C C . TYR A 1 126 ? 8.657 8.128 -10.901 1.00 92.75 126 TYR A C 1
ATOM 988 O O . TYR A 1 126 ? 7.612 7.482 -10.918 1.00 92.75 126 TYR A O 1
ATOM 996 N N . GLN A 1 127 ? 9.756 7.712 -11.539 1.00 90.88 127 GLN A N 1
ATOM 997 C CA . GLN A 1 127 ? 9.777 6.517 -12.382 1.00 90.88 127 GLN A CA 1
ATOM 998 C C . GLN A 1 127 ? 9.463 5.240 -11.596 1.00 90.88 127 GLN A C 1
ATOM 1000 O O . GLN A 1 127 ? 8.706 4.402 -12.077 1.00 90.88 127 GLN A O 1
ATOM 1005 N N . SER A 1 128 ? 9.994 5.091 -10.380 1.00 90.31 128 SER A N 1
ATOM 1006 C CA . SER A 1 128 ? 9.634 3.953 -9.524 1.00 90.31 128 SER A CA 1
ATOM 1007 C C . SER A 1 128 ? 8.144 3.974 -9.184 1.00 90.31 128 SER A C 1
ATOM 1009 O O . SER A 1 128 ? 7.467 2.973 -9.395 1.00 90.31 128 SER A O 1
ATOM 1011 N N . SER A 1 129 ? 7.617 5.126 -8.762 1.00 93.81 129 SER A N 1
ATOM 1012 C CA . SER A 1 129 ? 6.208 5.317 -8.402 1.00 93.81 129 SER A CA 1
ATOM 1013 C C . SER A 1 129 ? 5.240 5.007 -9.554 1.00 93.81 129 SER A C 1
ATOM 1015 O O . SER A 1 129 ? 4.218 4.356 -9.335 1.00 93.81 129 SER A O 1
ATOM 1017 N N . VAL A 1 130 ? 5.538 5.426 -10.792 1.00 93.88 130 VAL A N 1
ATOM 1018 C CA . VAL A 1 130 ? 4.645 5.168 -11.940 1.00 93.88 130 VAL A CA 1
ATOM 1019 C C . VAL A 1 130 ? 4.673 3.714 -12.404 1.00 93.88 130 VAL A C 1
ATOM 1021 O O . VAL A 1 130 ? 3.625 3.191 -12.773 1.00 93.88 130 VAL A O 1
ATOM 1024 N N . TRP A 1 131 ? 5.821 3.028 -12.351 1.00 92.81 131 TRP A N 1
ATOM 1025 C CA . TRP A 1 131 ? 5.877 1.600 -12.691 1.00 92.81 131 TRP A CA 1
ATOM 1026 C C . TRP A 1 131 ? 5.125 0.744 -11.679 1.00 92.81 131 TRP A C 1
ATOM 1028 O O . TRP A 1 131 ? 4.432 -0.194 -12.062 1.00 92.81 131 TRP A O 1
ATOM 1038 N N . TYR A 1 132 ? 5.209 1.117 -10.406 1.00 93.56 132 TYR A N 1
ATOM 1039 C CA . TYR A 1 132 ? 4.433 0.534 -9.319 1.00 93.56 132 TYR A CA 1
ATOM 1040 C C . TYR A 1 132 ? 2.922 0.739 -9.515 1.00 93.56 132 TYR A C 1
ATOM 1042 O O . TYR A 1 132 ? 2.154 -0.222 -9.489 1.00 93.56 132 TYR A O 1
ATOM 1050 N N . GLN A 1 133 ? 2.499 1.962 -9.854 1.00 95.12 133 GLN A N 1
ATOM 1051 C CA . GLN A 1 133 ? 1.104 2.259 -10.198 1.00 95.12 133 GLN A CA 1
ATOM 1052 C C . GLN A 1 133 ? 0.611 1.470 -11.423 1.00 95.12 133 GLN A C 1
ATOM 1054 O O . GLN A 1 133 ? -0.525 0.986 -11.439 1.00 95.12 133 GLN A O 1
ATOM 1059 N N . LEU A 1 134 ? 1.444 1.352 -12.462 1.00 94.31 134 LEU A N 1
ATOM 1060 C CA . LEU A 1 134 ? 1.090 0.604 -13.663 1.00 94.31 134 LEU A CA 1
ATOM 1061 C C . LEU A 1 134 ? 0.974 -0.891 -13.357 1.00 94.31 134 LEU A C 1
ATOM 1063 O O . LEU A 1 134 ? -0.020 -1.489 -13.756 1.00 94.31 134 LEU A O 1
ATOM 1067 N N . GLN A 1 135 ? 1.922 -1.468 -12.607 1.00 92.44 135 GLN A N 1
ATOM 1068 C CA . GLN A 1 135 ? 1.855 -2.856 -12.141 1.00 92.44 135 GLN A CA 1
ATOM 1069 C C . GLN A 1 135 ? 0.557 -3.101 -11.368 1.00 92.44 135 GLN A C 1
ATOM 1071 O O . GLN A 1 135 ? -0.162 -4.030 -11.709 1.00 92.44 135 GLN A O 1
ATOM 1076 N N . MET A 1 136 ? 0.198 -2.227 -10.425 1.00 94.00 136 MET A N 1
ATOM 1077 C CA . MET A 1 136 ? -1.064 -2.329 -9.690 1.00 94.00 136 MET A CA 1
ATOM 1078 C C . MET A 1 136 ? -2.288 -2.315 -10.619 1.00 94.00 136 MET A C 1
ATOM 1080 O O . MET A 1 136 ? -3.278 -2.981 -10.340 1.00 94.00 136 MET A O 1
ATOM 1084 N N . THR A 1 137 ? -2.244 -1.562 -11.718 1.00 92.69 137 THR A N 1
ATOM 1085 C CA . THR A 1 137 ? -3.370 -1.465 -12.660 1.00 92.69 137 THR A CA 1
ATOM 1086 C C . THR A 1 137 ? -3.495 -2.717 -13.525 1.00 92.69 137 THR A C 1
ATOM 1088 O O . THR A 1 137 ? -4.586 -3.261 -13.665 1.00 92.69 137 THR A O 1
ATOM 1091 N N . ILE A 1 138 ? -2.384 -3.173 -14.109 1.00 92.94 138 ILE A N 1
ATOM 1092 C CA . ILE A 1 138 ? -2.403 -4.268 -15.087 1.00 92.94 138 ILE A CA 1
ATOM 1093 C C . ILE A 1 138 ? -2.263 -5.643 -14.435 1.00 92.94 138 ILE A C 1
ATOM 1095 O O . ILE A 1 138 ? -2.638 -6.635 -15.041 1.00 92.94 138 ILE A O 1
ATOM 1099 N N . ASN A 1 139 ? -1.714 -5.744 -13.227 1.00 90.62 139 ASN A N 1
ATOM 1100 C CA . ASN A 1 139 ? -1.610 -6.995 -12.488 1.00 90.62 139 ASN A CA 1
ATOM 1101 C C . ASN A 1 139 ? -1.358 -6.733 -10.992 1.00 90.62 139 ASN A C 1
ATOM 1103 O O . ASN A 1 139 ? -0.225 -6.791 -10.504 1.00 90.62 139 ASN A O 1
ATOM 1107 N N . SER A 1 140 ? -2.449 -6.472 -10.270 1.00 91.44 140 SER A N 1
ATOM 1108 C CA . SER A 1 140 ? -2.427 -6.219 -8.826 1.00 91.44 140 SER A CA 1
ATOM 1109 C C . SER A 1 140 ? -2.203 -7.465 -7.966 1.00 91.44 140 SER A C 1
ATOM 1111 O O . SER A 1 140 ? -2.044 -7.321 -6.765 1.00 91.44 140 SER A O 1
ATOM 1113 N N . GLY A 1 141 ? -2.218 -8.665 -8.561 1.00 88.69 141 GLY A N 1
ATOM 1114 C CA . GLY A 1 141 ? -2.157 -9.941 -7.844 1.00 88.69 141 GLY A CA 1
ATOM 1115 C C . GLY A 1 141 ? -3.456 -10.718 -7.762 1.00 88.69 141 GLY A C 1
ATOM 1116 O O . GLY A 1 141 ? -3.414 -11.921 -7.522 1.00 88.69 141 GLY A O 1
ATOM 1117 N N . GLN A 1 142 ? -4.591 -10.080 -8.042 1.00 89.19 142 GLN A N 1
ATOM 1118 C CA . GLN A 1 142 ? -5.896 -10.731 -8.204 1.00 89.19 142 GLN A CA 1
ATOM 1119 C C . GLN A 1 142 ? -6.243 -11.659 -7.045 1.00 89.19 142 GLN A C 1
ATOM 1121 O O . GLN A 1 142 ? -6.709 -12.780 -7.246 1.00 89.19 142 GLN A O 1
ATOM 1126 N N . ARG A 1 143 ? -5.961 -11.202 -5.818 1.00 90.12 143 ARG A N 1
ATOM 1127 C CA . ARG A 1 143 ? -6.163 -11.946 -4.562 1.00 90.12 143 ARG A CA 1
ATOM 1128 C C . ARG A 1 143 ? -5.364 -13.246 -4.434 1.00 90.12 143 ARG A C 1
ATOM 1130 O O . ARG A 1 143 ? -5.585 -14.020 -3.506 1.00 90.12 143 ARG A O 1
ATOM 1137 N N . GLN A 1 144 ? -4.415 -13.492 -5.328 1.00 83.88 144 GLN A N 1
ATOM 1138 C CA . GLN A 1 144 ? -3.581 -14.697 -5.350 1.00 83.88 144 GLN A CA 1
ATOM 1139 C C . GLN A 1 144 ? -2.156 -14.426 -4.882 1.00 83.88 144 GLN A C 1
ATOM 1141 O O . GLN A 1 144 ? -1.241 -15.200 -5.159 1.00 83.88 144 GLN A O 1
ATOM 1146 N N . GLU A 1 145 ? -1.970 -13.321 -4.170 1.00 79.25 145 GLU A N 1
ATOM 1147 C CA . GLU A 1 145 ? -0.659 -12.916 -3.712 1.00 79.25 145 GLU A CA 1
ATOM 1148 C C . GLU A 1 145 ? -0.067 -13.911 -2.729 1.00 79.25 145 GLU A C 1
ATOM 1150 O O . GLU A 1 145 ? -0.730 -14.407 -1.813 1.00 79.25 145 GLU A O 1
ATOM 1155 N N . VAL A 1 146 ? 1.227 -14.143 -2.910 1.00 72.94 146 VAL A N 1
ATOM 1156 C CA . VAL A 1 146 ? 2.068 -14.824 -1.938 1.00 72.94 146 VAL A CA 1
ATOM 1157 C C . VAL A 1 146 ? 3.248 -13.906 -1.678 1.00 72.94 146 VAL A C 1
ATOM 1159 O O . VAL A 1 146 ? 3.968 -13.524 -2.607 1.00 72.94 146 VAL A O 1
ATOM 1162 N N . ASN A 1 147 ? 3.448 -13.537 -0.413 1.00 75.50 147 ASN A N 1
ATOM 1163 C CA . ASN A 1 147 ? 4.481 -12.589 -0.011 1.00 75.50 147 ASN A CA 1
ATOM 1164 C C . ASN A 1 147 ? 4.345 -11.234 -0.740 1.00 75.50 147 ASN A C 1
ATOM 1166 O O . ASN A 1 147 ? 3.314 -10.586 -0.595 1.00 75.50 147 ASN A O 1
ATOM 1170 N N . VAL A 1 148 ? 5.343 -10.798 -1.518 1.00 76.19 148 VAL A N 1
ATOM 1171 C CA . VAL A 1 148 ? 5.369 -9.514 -2.258 1.00 76.19 148 VAL A CA 1
ATOM 1172 C C . VAL A 1 148 ? 5.072 -9.661 -3.755 1.00 76.19 148 VAL A C 1
ATOM 1174 O O . VAL A 1 148 ? 5.491 -8.827 -4.559 1.00 76.19 148 VAL A O 1
ATOM 1177 N N . GLN A 1 149 ? 4.451 -10.763 -4.179 1.00 78.06 149 GLN A N 1
ATOM 1178 C CA . GLN A 1 149 ? 4.199 -11.018 -5.597 1.00 78.06 149 GLN A CA 1
ATOM 1179 C C . GLN A 1 149 ? 2.716 -11.168 -5.920 1.00 78.06 149 GLN A C 1
ATOM 1181 O O . GLN A 1 149 ? 1.985 -11.757 -5.123 1.00 78.06 149 GLN A O 1
ATOM 1186 N N . PRO A 1 150 ? 2.302 -10.708 -7.119 1.00 80.94 150 PRO A N 1
ATOM 1187 C CA . PRO A 1 150 ? 3.095 -9.993 -8.132 1.00 80.94 150 PRO A CA 1
ATOM 1188 C C . PRO A 1 150 ? 3.296 -8.499 -7.826 1.00 80.94 150 PRO A C 1
ATOM 1190 O O . PRO A 1 150 ? 4.131 -7.870 -8.472 1.00 80.94 150 PRO A O 1
ATOM 1193 N N . GLN A 1 151 ? 2.590 -7.941 -6.844 1.00 88.44 151 GLN A N 1
ATOM 1194 C CA . GLN A 1 151 ? 2.711 -6.547 -6.433 1.00 88.44 151 GLN A CA 1
ATOM 1195 C C . GLN A 1 151 ? 3.422 -6.442 -5.072 1.00 88.44 151 GLN A C 1
ATOM 1197 O O . GLN A 1 151 ? 2.965 -6.983 -4.066 1.00 88.44 151 GLN A O 1
ATOM 1202 N N . ASP A 1 152 ? 4.529 -5.698 -5.016 1.00 87.25 152 ASP A N 1
ATOM 1203 C CA . ASP A 1 152 ? 5.208 -5.385 -3.752 1.00 87.25 152 ASP A CA 1
ATOM 1204 C C . ASP A 1 152 ? 4.532 -4.166 -3.098 1.00 87.25 152 ASP A C 1
ATOM 1206 O O . ASP A 1 152 ? 4.885 -3.007 -3.339 1.00 87.25 152 ASP A O 1
ATOM 1210 N N . TRP A 1 153 ? 3.483 -4.423 -2.311 1.00 90.19 153 TRP A N 1
ATOM 1211 C CA . TRP A 1 153 ? 2.698 -3.379 -1.639 1.00 90.19 153 TRP A CA 1
ATOM 1212 C C . TRP A 1 153 ? 3.505 -2.492 -0.687 1.00 90.19 153 TRP A C 1
ATOM 1214 O O . TRP A 1 153 ? 3.345 -1.272 -0.766 1.00 90.19 153 TRP A O 1
ATOM 1224 N N . PRO A 1 154 ? 4.392 -3.025 0.184 1.00 87.50 154 PRO A N 1
ATOM 1225 C CA . PRO A 1 154 ? 5.232 -2.171 1.017 1.00 87.50 154 PRO A CA 1
ATOM 1226 C C . PRO A 1 154 ? 6.009 -1.134 0.203 1.00 87.50 154 PRO A C 1
ATOM 1228 O O . PRO A 1 154 ? 6.098 0.028 0.606 1.00 87.50 154 PRO A O 1
ATOM 1231 N N . CYS A 1 155 ? 6.538 -1.525 -0.957 1.00 88.56 155 CYS A N 1
ATOM 1232 C CA . CYS A 1 155 ? 7.220 -0.587 -1.832 1.00 88.56 155 CYS A CA 1
ATOM 1233 C C . CYS A 1 155 ? 6.265 0.341 -2.595 1.00 88.56 155 CYS A C 1
ATOM 1235 O O . CYS A 1 155 ? 6.600 1.515 -2.737 1.00 88.56 155 CYS A O 1
ATOM 1237 N N . GLN A 1 156 ? 5.084 -0.111 -3.032 1.00 92.75 156 GLN A N 1
ATOM 1238 C CA . GLN A 1 156 ? 4.051 0.768 -3.611 1.00 92.75 156 GLN A CA 1
ATOM 1239 C C . GLN A 1 156 ? 3.782 1.976 -2.706 1.00 92.75 156 GLN A C 1
ATOM 1241 O O . GLN A 1 156 ? 3.828 3.116 -3.165 1.00 92.75 156 GLN A O 1
ATOM 1246 N N . PHE A 1 157 ? 3.538 1.726 -1.418 1.00 92.38 157 PHE A N 1
ATOM 1247 C CA . PHE A 1 157 ? 3.273 2.774 -0.432 1.00 92.38 157 PHE A CA 1
ATOM 1248 C C . PHE A 1 157 ? 4.489 3.682 -0.243 1.00 92.38 157 PHE A C 1
ATOM 1250 O O . PHE A 1 157 ? 4.373 4.905 -0.315 1.00 92.38 157 PHE A O 1
ATOM 1257 N N . LEU A 1 158 ? 5.670 3.079 -0.075 1.00 89.62 158 LEU A N 1
ATOM 1258 C CA . LEU A 1 158 ? 6.917 3.807 0.126 1.00 89.62 158 LEU A CA 1
ATOM 1259 C C . LEU A 1 158 ? 7.239 4.750 -1.040 1.00 89.62 158 LEU A C 1
ATOM 1261 O O . LEU A 1 158 ? 7.577 5.903 -0.801 1.00 89.62 158 LEU A O 1
ATOM 1265 N N . HIS A 1 159 ? 7.106 4.301 -2.291 1.00 92.19 159 HIS A N 1
ATOM 1266 C CA . HIS A 1 159 ? 7.433 5.127 -3.462 1.00 92.19 159 HIS A CA 1
ATOM 1267 C C . HIS A 1 159 ? 6.440 6.267 -3.693 1.00 92.19 159 HIS A C 1
ATOM 1269 O O . HIS A 1 159 ? 6.766 7.209 -4.412 1.00 92.19 159 HIS A O 1
ATOM 1275 N N . ILE A 1 160 ? 5.237 6.204 -3.116 1.00 94.81 160 ILE A N 1
ATOM 1276 C CA . ILE A 1 160 ? 4.322 7.350 -3.100 1.00 94.81 160 ILE A CA 1
ATOM 1277 C C . ILE A 1 160 ? 4.833 8.393 -2.103 1.00 94.81 160 ILE A C 1
ATOM 1279 O O . ILE A 1 160 ? 5.009 9.542 -2.493 1.00 94.81 160 ILE A O 1
ATOM 1283 N N . TYR A 1 161 ? 5.160 7.986 -0.873 1.00 91.94 161 TYR A N 1
ATOM 1284 C CA . TYR A 1 161 ? 5.708 8.892 0.144 1.00 91.94 161 TYR A CA 1
ATOM 1285 C C . TYR A 1 161 ? 7.039 9.516 -0.266 1.00 91.94 161 TYR A C 1
ATOM 1287 O O . TYR A 1 161 ? 7.223 10.721 -0.160 1.00 91.94 161 TYR A O 1
ATOM 1295 N N . GLU A 1 162 ? 7.975 8.707 -0.761 1.00 91.75 162 GLU A N 1
ATOM 1296 C CA . GLU A 1 162 ? 9.278 9.206 -1.192 1.00 91.75 162 GLU A CA 1
ATOM 1297 C C . GLU A 1 162 ? 9.152 10.148 -2.389 1.00 91.75 162 GLU A C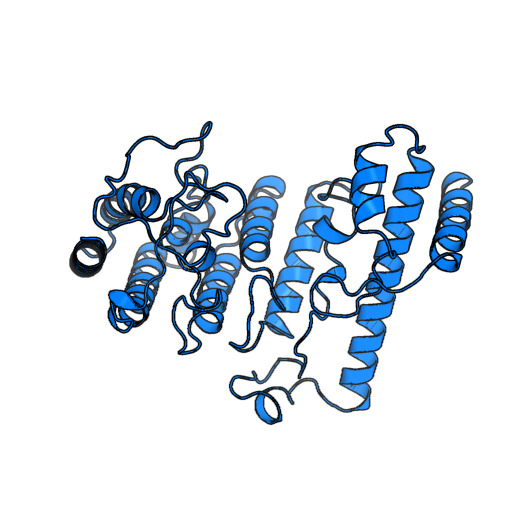 1
ATOM 1299 O O . GLU A 1 162 ? 10.001 11.017 -2.549 1.00 91.75 162 GLU A O 1
ATOM 1304 N N . LEU A 1 163 ? 8.131 9.982 -3.241 1.00 94.75 163 LEU A N 1
ATOM 1305 C CA . LEU A 1 163 ? 7.848 10.943 -4.302 1.00 94.75 163 LEU A CA 1
ATOM 1306 C C . LEU A 1 163 ? 7.289 12.249 -3.727 1.00 94.75 163 LEU A C 1
ATOM 1308 O O . LEU A 1 163 ? 7.747 13.306 -4.160 1.00 94.75 163 LEU A O 1
ATOM 1312 N N . SER A 1 164 ? 6.362 12.190 -2.764 1.00 94.69 164 SER A N 1
ATOM 1313 C CA . SER A 1 164 ? 5.868 13.382 -2.063 1.00 94.69 164 SER A CA 1
ATOM 1314 C C . SER A 1 164 ? 7.018 14.180 -1.448 1.00 94.69 164 SER A C 1
ATOM 1316 O O . SER A 1 164 ? 7.194 15.348 -1.784 1.00 94.69 164 SER A O 1
ATOM 1318 N N . ASP A 1 165 ? 7.872 13.521 -0.660 1.00 92.94 165 ASP A N 1
ATOM 1319 C CA . ASP A 1 165 ? 9.002 14.138 0.050 1.00 92.94 165 ASP A CA 1
ATOM 1320 C C . ASP A 1 165 ? 9.972 14.856 -0.904 1.00 92.94 165 ASP A C 1
ATOM 1322 O O . ASP A 1 165 ? 10.318 16.022 -0.721 1.00 92.94 165 ASP A O 1
ATOM 1326 N N . VAL A 1 166 ? 10.374 14.196 -1.997 1.00 94.31 166 VAL A N 1
ATOM 1327 C CA . VAL A 1 166 ? 11.369 14.770 -2.922 1.00 94.31 166 VAL A CA 1
ATOM 1328 C C . VAL A 1 166 ? 10.786 15.762 -3.928 1.00 94.31 166 VAL A C 1
ATOM 1330 O O . VAL A 1 166 ? 11.553 16.494 -4.558 1.00 94.31 166 VAL A O 1
ATOM 1333 N N . SER A 1 167 ? 9.469 15.752 -4.151 1.00 95.06 167 SER A N 1
ATOM 1334 C CA . SER A 1 167 ? 8.801 16.665 -5.091 1.00 95.06 167 SER A CA 1
ATOM 1335 C C . SER A 1 167 ? 8.122 17.850 -4.406 1.00 95.06 167 SER A C 1
ATOM 1337 O O . SER A 1 167 ? 7.865 18.852 -5.071 1.00 95.06 167 SER A O 1
ATOM 1339 N N . GLY A 1 168 ? 7.837 17.744 -3.104 1.00 94.50 168 GLY A N 1
ATOM 1340 C CA . GLY A 1 168 ? 7.011 18.692 -2.359 1.00 94.50 168 GLY A CA 1
ATOM 1341 C C . GLY A 1 168 ? 5.529 18.657 -2.746 1.00 94.50 168 GLY A C 1
ATOM 1342 O O . GLY A 1 168 ? 4.806 19.598 -2.429 1.00 94.50 168 GLY A O 1
ATOM 1343 N N . VAL A 1 169 ? 5.078 17.625 -3.471 1.00 94.88 169 VAL A N 1
ATOM 1344 C CA . VAL A 1 169 ? 3.692 17.483 -3.941 1.00 94.88 169 VAL A CA 1
ATOM 1345 C C . VAL A 1 169 ? 3.080 16.217 -3.370 1.00 94.88 169 VAL A C 1
ATOM 1347 O O . VAL A 1 169 ? 3.494 15.111 -3.709 1.00 94.88 169 VAL A O 1
ATOM 1350 N N . GLU A 1 170 ? 2.038 16.377 -2.560 1.00 96.38 170 GLU A N 1
ATOM 1351 C CA . GLU A 1 170 ? 1.343 15.240 -1.976 1.00 96.38 170 GLU A CA 1
ATOM 1352 C C . GLU A 1 170 ? 0.464 14.482 -2.976 1.00 96.38 170 GLU A C 1
ATOM 1354 O O . GLU A 1 170 ? -0.136 15.040 -3.900 1.00 96.38 170 GLU A O 1
ATOM 1359 N N . HIS A 1 171 ? 0.354 13.167 -2.767 1.00 95.75 171 HIS A N 1
ATOM 1360 C CA . HIS A 1 171 ? -0.420 12.263 -3.622 1.00 95.75 171 HIS A CA 1
ATOM 1361 C C . HIS A 1 171 ? -1.502 11.475 -2.849 1.00 95.75 171 HIS A C 1
ATOM 1363 O O . HIS A 1 171 ? -1.564 10.243 -2.970 1.00 95.75 171 HIS A O 1
ATOM 1369 N N . PRO A 1 172 ? -2.399 12.152 -2.100 1.00 96.31 172 PRO A N 1
ATOM 1370 C CA . PRO A 1 172 ? -3.370 11.521 -1.195 1.00 96.31 172 PRO A CA 1
ATOM 1371 C C . PRO A 1 172 ? -4.244 10.468 -1.878 1.00 96.31 172 PRO A C 1
ATOM 1373 O O . PRO A 1 172 ? -4.373 9.343 -1.400 1.00 96.31 172 PRO A O 1
ATOM 1376 N N . LEU A 1 173 ? -4.813 10.794 -3.043 1.00 96.50 173 LEU A N 1
ATOM 1377 C CA . LEU A 1 173 ? -5.729 9.889 -3.742 1.00 96.50 173 LEU A CA 1
ATOM 1378 C C . LEU A 1 173 ? -5.021 8.641 -4.281 1.00 96.50 173 LEU A C 1
ATOM 1380 O O . LEU A 1 173 ? -5.586 7.552 -4.234 1.00 96.50 173 LEU A O 1
ATOM 1384 N N . ARG A 1 174 ? -3.768 8.767 -4.745 1.00 96.00 174 ARG A N 1
ATOM 1385 C CA . ARG A 1 174 ? -2.971 7.604 -5.178 1.00 96.00 174 ARG A CA 1
ATOM 1386 C C . ARG A 1 174 ? -2.615 6.716 -3.993 1.00 96.00 174 ARG A C 1
ATOM 1388 O O . ARG A 1 174 ? -2.618 5.492 -4.124 1.00 96.00 174 ARG A O 1
ATOM 1395 N N . TYR A 1 175 ? -2.318 7.328 -2.850 1.00 96.25 175 TYR A N 1
ATOM 1396 C CA . TYR A 1 175 ? -2.007 6.613 -1.623 1.00 96.25 175 TYR A CA 1
ATOM 1397 C C . TYR A 1 175 ? -3.216 5.817 -1.118 1.00 96.25 175 TYR A C 1
ATOM 1399 O O . TYR A 1 175 ? -3.124 4.599 -0.973 1.00 96.25 175 TYR A O 1
ATOM 1407 N N . ILE A 1 176 ? -4.380 6.461 -0.984 1.00 96.56 176 ILE A N 1
ATOM 1408 C CA . ILE A 1 176 ? -5.628 5.795 -0.587 1.00 96.56 176 ILE A CA 1
ATOM 1409 C C . ILE A 1 176 ? -6.051 4.722 -1.592 1.00 96.56 176 ILE A C 1
ATOM 1411 O O . ILE A 1 176 ? -6.405 3.619 -1.182 1.00 96.56 176 ILE A O 1
ATOM 1415 N N . GLN A 1 177 ? -5.958 4.986 -2.900 1.00 96.38 177 GLN A N 1
ATOM 1416 C CA . GLN A 1 177 ? -6.220 3.964 -3.918 1.00 96.38 177 GLN A CA 1
ATOM 1417 C C . GLN A 1 177 ? -5.327 2.735 -3.710 1.00 96.38 177 GLN A C 1
ATOM 1419 O O . GLN A 1 177 ? -5.799 1.605 -3.815 1.00 96.38 177 GLN A O 1
ATOM 1424 N N . SER A 1 178 ? -4.047 2.956 -3.404 1.00 96.19 178 SER A N 1
ATOM 1425 C CA . SER A 1 178 ? -3.090 1.877 -3.174 1.00 96.19 178 SER A CA 1
ATOM 1426 C C . SER A 1 178 ? -3.435 1.091 -1.908 1.00 96.19 178 SER A C 1
ATOM 1428 O O . SER A 1 178 ? -3.381 -0.134 -1.936 1.00 96.19 178 SER A O 1
ATOM 1430 N N . LEU A 1 179 ? -3.826 1.763 -0.819 1.00 95.25 179 LEU A N 1
ATOM 1431 C CA . LEU A 1 179 ? -4.258 1.101 0.416 1.00 95.25 179 LEU A CA 1
ATOM 1432 C C . LEU A 1 179 ? -5.514 0.255 0.199 1.00 95.25 179 LEU A C 1
ATOM 1434 O O . LEU A 1 179 ? -5.506 -0.928 0.534 1.00 95.25 179 LEU A O 1
ATOM 1438 N N . ILE A 1 180 ? -6.552 0.825 -0.424 1.00 95.62 180 ILE A N 1
ATOM 1439 C CA . ILE A 1 180 ? -7.785 0.104 -0.780 1.00 95.62 180 ILE A CA 1
ATOM 1440 C C . ILE A 1 180 ? -7.436 -1.129 -1.614 1.00 95.62 180 ILE A C 1
ATOM 1442 O O . ILE A 1 180 ? -7.927 -2.226 -1.353 1.00 95.62 180 ILE A O 1
ATOM 1446 N N . LYS A 1 181 ? -6.551 -0.974 -2.603 1.00 95.25 181 LYS A N 1
ATOM 1447 C CA . LYS A 1 181 ? -6.187 -2.075 -3.489 1.00 95.25 181 LYS A CA 1
ATOM 1448 C C . LYS A 1 181 ? -5.364 -3.164 -2.805 1.00 95.25 181 LYS A C 1
ATOM 1450 O O . LYS A 1 181 ? -5.588 -4.346 -3.071 1.00 95.25 181 LYS A O 1
ATOM 1455 N N . GLY A 1 182 ? -4.449 -2.778 -1.919 1.00 93.38 182 GLY A N 1
ATOM 1456 C CA . GLY A 1 182 ? -3.700 -3.709 -1.083 1.00 93.38 182 GLY A CA 1
ATOM 1457 C C . GLY A 1 182 ? -4.639 -4.507 -0.187 1.00 93.38 182 GLY A C 1
ATOM 1458 O O . GLY A 1 182 ? -4.592 -5.732 -0.191 1.00 93.38 182 GLY A O 1
ATOM 1459 N N . TYR A 1 183 ? -5.577 -3.837 0.486 1.00 93.50 183 TYR A N 1
ATOM 1460 C CA . TYR A 1 183 ? -6.630 -4.487 1.272 1.00 93.50 183 TYR A CA 1
ATOM 1461 C C . TYR A 1 183 ? -7.457 -5.470 0.442 1.00 93.50 183 TYR A C 1
ATOM 1463 O O . TYR A 1 183 ? -7.611 -6.624 0.833 1.00 93.50 183 TYR A O 1
ATOM 1471 N N . GLN A 1 184 ? -7.940 -5.054 -0.733 1.00 92.25 184 GLN A N 1
ATOM 1472 C CA . GLN A 1 184 ? -8.713 -5.915 -1.631 1.00 92.25 184 GLN A CA 1
ATOM 1473 C C . GLN A 1 184 ? -7.941 -7.161 -2.067 1.00 92.25 184 GLN A C 1
ATOM 1475 O O . GLN A 1 184 ? -8.558 -8.211 -2.220 1.00 92.25 184 GLN A O 1
ATOM 1480 N N . ASN A 1 185 ? -6.625 -7.056 -2.278 1.00 91.81 185 ASN A N 1
ATOM 1481 C CA . ASN A 1 185 ? -5.781 -8.199 -2.629 1.00 91.81 185 ASN A CA 1
ATOM 1482 C C . ASN A 1 185 ? -5.514 -9.121 -1.437 1.00 91.81 185 ASN A C 1
ATOM 1484 O O . ASN A 1 185 ? -5.479 -10.341 -1.597 1.00 91.81 185 ASN A O 1
ATOM 1488 N N . ARG A 1 186 ? -5.363 -8.552 -0.238 1.00 91.00 186 ARG A N 1
ATOM 1489 C CA . ARG A 1 186 ? -5.121 -9.313 0.993 1.00 91.00 186 ARG A CA 1
ATOM 1490 C C . ARG A 1 186 ? -6.375 -9.994 1.517 1.00 91.00 186 ARG A C 1
ATOM 1492 O O . ARG A 1 186 ? -6.274 -11.089 2.067 1.00 91.00 186 ARG A O 1
ATOM 1499 N N . ASN A 1 187 ? -7.549 -9.409 1.289 1.00 91.25 187 ASN A N 1
ATOM 1500 C CA . ASN A 1 187 ? -8.835 -10.038 1.558 1.00 91.25 187 ASN A CA 1
ATOM 1501 C C . ASN A 1 187 ? -9.142 -11.121 0.504 1.00 91.25 187 ASN A C 1
ATOM 1503 O O . ASN A 1 187 ? -9.925 -10.932 -0.430 1.00 91.25 187 ASN A O 1
ATOM 1507 N N . ASN A 1 188 ? -8.476 -12.266 0.644 1.00 88.19 188 ASN A N 1
ATOM 1508 C CA . ASN A 1 188 ? -8.566 -13.400 -0.275 1.00 88.19 188 ASN A CA 1
ATOM 1509 C C . ASN A 1 188 ? -9.224 -14.651 0.329 1.00 88.19 188 ASN A C 1
ATOM 1511 O O . ASN A 1 188 ? -9.158 -15.724 -0.269 1.00 88.19 188 ASN A O 1
ATOM 1515 N N . GLY A 1 189 ? -9.847 -14.519 1.504 1.00 87.25 189 GLY A N 1
ATOM 1516 C CA . GLY A 1 189 ? -10.592 -15.596 2.161 1.00 87.25 189 GLY A CA 1
ATOM 1517 C C . GLY A 1 189 ? -9.741 -16.676 2.837 1.00 87.25 189 GLY A C 1
ATOM 1518 O O . GLY A 1 189 ? -10.286 -17.705 3.218 1.00 87.25 189 GLY A O 1
ATOM 1519 N N . VAL A 1 190 ? -8.423 -16.482 2.982 1.00 86.25 190 VAL A N 1
ATOM 1520 C CA . VAL A 1 190 ? -7.530 -17.468 3.634 1.00 86.25 190 VAL A CA 1
ATOM 1521 C C . VAL A 1 190 ? -6.992 -17.007 4.993 1.00 86.25 190 VAL A C 1
ATOM 1523 O O . VAL A 1 190 ? -6.435 -17.808 5.743 1.00 86.25 190 VAL A O 1
ATOM 1526 N N . GLY A 1 191 ? -7.168 -15.731 5.340 1.00 87.31 191 GLY A N 1
ATOM 1527 C CA . GLY A 1 191 ? -6.656 -15.178 6.593 1.00 87.31 191 GLY A CA 1
ATOM 1528 C C . GLY A 1 191 ? -5.120 -15.086 6.615 1.00 87.31 191 GLY A C 1
ATOM 1529 O O . GLY A 1 191 ? -4.490 -15.017 5.556 1.00 87.31 191 GLY A O 1
ATOM 1530 N N . PRO A 1 192 ? -4.481 -15.044 7.798 1.00 88.25 192 PRO A N 1
ATOM 1531 C CA . PRO A 1 192 ? -3.048 -14.751 7.937 1.00 88.25 192 PRO A CA 1
ATOM 1532 C C . PRO A 1 192 ? -2.135 -15.924 7.559 1.00 88.25 192 PRO A C 1
ATOM 1534 O O . PRO A 1 192 ? -0.927 -15.755 7.380 1.00 88.25 192 PRO A O 1
ATOM 1537 N N . LYS A 1 193 ? -2.690 -17.133 7.416 1.00 80.81 193 LYS A N 1
ATOM 1538 C CA . LYS A 1 193 ? -1.936 -18.328 7.024 1.00 80.81 193 LYS A CA 1
ATOM 1539 C C . LYS A 1 193 ? -1.277 -18.132 5.659 1.00 80.81 193 LYS A C 1
ATOM 1541 O O . LYS A 1 193 ? -1.836 -17.514 4.755 1.00 80.81 193 LYS A O 1
ATOM 1546 N N . LEU A 1 194 ? -0.092 -18.726 5.500 1.00 74.69 194 LEU A N 1
ATOM 1547 C CA . LEU A 1 194 ? 0.684 -18.685 4.255 1.00 74.69 194 LEU A CA 1
ATOM 1548 C C . LEU A 1 194 ? 0.944 -17.258 3.746 1.00 74.69 194 LEU A C 1
ATOM 1550 O O . LEU A 1 194 ? 1.025 -17.048 2.537 1.00 74.69 194 LEU A O 1
ATOM 1554 N N . ASP A 1 195 ? 1.084 -16.296 4.663 1.00 75.19 195 ASP A N 1
ATOM 1555 C CA . ASP A 1 195 ? 1.482 -14.924 4.344 1.00 75.19 195 ASP A CA 1
ATOM 1556 C C . ASP A 1 195 ? 0.467 -14.170 3.459 1.00 75.19 195 ASP A C 1
ATOM 1558 O O . ASP A 1 195 ? 0.830 -13.315 2.648 1.00 75.19 195 ASP A O 1
ATOM 1562 N N . ARG A 1 196 ? -0.821 -14.516 3.586 1.00 84.00 196 ARG A N 1
ATOM 1563 C CA . ARG A 1 196 ? -1.900 -13.958 2.765 1.00 84.00 196 ARG A CA 1
ATOM 1564 C C . ARG A 1 196 ? -2.458 -12.677 3.369 1.00 84.00 196 ARG A C 1
ATOM 1566 O O . ARG A 1 196 ? -2.139 -11.614 2.845 1.00 84.00 196 ARG A O 1
ATOM 1573 N N . TRP A 1 197 ? -3.194 -12.729 4.480 1.00 90.12 197 TRP A N 1
ATOM 1574 C CA . TRP A 1 197 ? -3.525 -11.519 5.240 1.00 90.12 197 TRP A CA 1
ATOM 1575 C C . TRP A 1 197 ? -2.292 -11.034 6.010 1.00 90.12 197 TRP A C 1
ATOM 1577 O O . TRP A 1 197 ? -1.846 -11.669 6.962 1.00 90.12 197 TRP A O 1
ATOM 1587 N N . GLN A 1 198 ? -1.722 -9.912 5.576 1.00 89.00 198 GLN A N 1
ATOM 1588 C CA . GLN A 1 198 ? -0.503 -9.352 6.153 1.00 89.00 198 GLN A CA 1
ATOM 1589 C C . GLN A 1 198 ? -0.789 -8.015 6.816 1.00 89.00 198 GLN A C 1
ATOM 1591 O O . GLN A 1 198 ? -1.008 -7.017 6.126 1.00 89.00 198 GLN A O 1
ATOM 1596 N N . LEU A 1 199 ? -0.662 -7.962 8.140 1.00 90.31 199 LEU A N 1
ATOM 1597 C CA . LEU A 1 199 ? -0.759 -6.711 8.883 1.00 90.31 199 LEU A CA 1
ATOM 1598 C C . LEU A 1 199 ? 0.320 -5.707 8.462 1.00 90.31 199 LEU A C 1
ATOM 1600 O O . LEU A 1 199 ? 0.072 -4.512 8.474 1.00 90.31 199 LEU A O 1
ATOM 1604 N N . ARG A 1 200 ? 1.482 -6.129 7.947 1.00 87.81 200 ARG A N 1
ATOM 1605 C CA . ARG A 1 200 ? 2.447 -5.167 7.374 1.00 87.81 200 ARG A CA 1
ATOM 1606 C C . ARG A 1 200 ? 1.834 -4.266 6.284 1.00 87.81 200 ARG A C 1
ATOM 1608 O O . ARG A 1 200 ? 2.275 -3.132 6.114 1.00 87.81 200 ARG A O 1
ATOM 1615 N N . ILE A 1 201 ? 0.856 -4.782 5.541 1.00 89.69 201 ILE A N 1
ATOM 1616 C CA . ILE A 1 201 ? 0.167 -4.081 4.450 1.00 89.69 201 ILE A CA 1
ATOM 1617 C C . ILE A 1 201 ? -1.157 -3.495 4.939 1.00 89.69 201 ILE A C 1
ATOM 1619 O O . ILE A 1 201 ? -1.513 -2.387 4.546 1.00 89.69 201 ILE A O 1
ATOM 1623 N N . THR A 1 202 ? -1.887 -4.237 5.775 1.00 92.75 202 THR A N 1
ATOM 1624 C CA . THR A 1 202 ? -3.254 -3.892 6.173 1.00 92.75 202 THR A CA 1
ATOM 1625 C C . THR A 1 202 ? -3.347 -3.191 7.524 1.00 92.75 202 THR A C 1
ATOM 1627 O O . THR A 1 202 ? -4.435 -2.808 7.925 1.00 92.75 202 THR A O 1
ATOM 1630 N N . HIS A 1 203 ? -2.260 -2.970 8.258 1.00 93.69 203 HIS A N 1
ATOM 1631 C CA . HIS A 1 203 ? -2.364 -2.358 9.581 1.00 93.69 203 HIS A CA 1
ATOM 1632 C C . HIS A 1 203 ? -2.839 -0.893 9.504 1.00 93.69 203 HIS A C 1
ATOM 1634 O O . HIS A 1 203 ? -2.307 -0.105 8.715 1.00 93.69 203 HIS A O 1
ATOM 1640 N N . PRO A 1 204 ? -3.757 -0.474 10.396 1.00 94.44 204 PRO A N 1
ATOM 1641 C CA . PRO A 1 204 ? -4.261 0.897 10.454 1.00 94.44 204 PRO A CA 1
ATOM 1642 C C . PRO A 1 204 ? -3.253 2.039 10.632 1.00 94.44 204 PRO A C 1
ATOM 1644 O O . PRO A 1 204 ? -3.624 3.188 10.411 1.00 94.44 204 PRO A O 1
ATOM 1647 N N . TRP A 1 205 ? -1.989 1.798 11.007 1.00 93.31 205 TRP A N 1
ATOM 1648 C CA . TRP A 1 205 ? -1.034 2.899 11.192 1.00 93.31 205 TRP A CA 1
ATOM 1649 C C . TRP A 1 205 ? -0.755 3.640 9.875 1.00 93.31 205 TRP A C 1
ATOM 1651 O O . TRP A 1 205 ? -0.575 4.858 9.892 1.00 93.31 205 TRP A O 1
ATOM 1661 N N . GLY A 1 206 ? -0.822 2.943 8.732 1.00 92.06 206 GLY A N 1
ATOM 1662 C CA . GLY A 1 206 ? -0.665 3.553 7.406 1.00 92.06 206 GLY A CA 1
ATOM 1663 C C . GLY A 1 206 ? -1.800 4.517 7.039 1.00 92.06 206 GLY A C 1
ATOM 1664 O O . GLY A 1 206 ? -1.616 5.400 6.209 1.00 92.06 206 GLY A O 1
ATOM 1665 N N . LEU A 1 207 ? -2.959 4.408 7.699 1.00 94.06 207 LEU A N 1
ATOM 1666 C CA . LEU A 1 207 ? -4.080 5.344 7.553 1.00 94.06 207 LEU A CA 1
ATOM 1667 C C . LEU A 1 207 ? -3.875 6.640 8.353 1.00 94.06 207 LEU A C 1
ATOM 1669 O O . LEU A 1 207 ? -4.607 7.610 8.162 1.00 94.06 207 LEU A O 1
ATOM 1673 N N . TYR A 1 208 ? -2.903 6.667 9.266 1.00 95.25 208 TYR A N 1
ATOM 1674 C CA . TYR A 1 208 ? -2.592 7.846 10.060 1.00 95.25 208 TYR A CA 1
ATOM 1675 C C . TYR A 1 208 ? -1.440 8.646 9.447 1.00 95.25 208 TYR A C 1
ATOM 1677 O O . TYR A 1 208 ? -1.638 9.822 9.141 1.00 95.25 208 TYR A O 1
ATOM 1685 N N . SER A 1 209 ? -0.265 8.034 9.264 1.00 93.19 209 SER A N 1
ATOM 1686 C CA . SER A 1 209 ? 0.959 8.733 8.845 1.00 93.19 209 SER A CA 1
ATOM 1687 C C . SER A 1 209 ? 1.983 7.798 8.193 1.00 93.19 209 SER A C 1
ATOM 1689 O O . SER A 1 209 ? 1.839 6.576 8.201 1.00 93.19 209 SER A O 1
ATOM 1691 N N . THR A 1 210 ? 3.097 8.365 7.724 1.00 90.31 210 THR A N 1
ATOM 1692 C CA . THR A 1 210 ? 4.322 7.593 7.460 1.00 90.31 210 THR A CA 1
ATOM 1693 C C . THR A 1 210 ? 4.888 6.991 8.763 1.00 90.31 210 THR A C 1
ATOM 1695 O O . THR A 1 210 ? 4.492 7.400 9.862 1.00 90.31 210 THR A O 1
ATOM 1698 N N . PRO A 1 211 ? 5.881 6.080 8.701 1.00 88.19 211 PRO A N 1
ATOM 1699 C CA . PRO A 1 211 ? 6.489 5.497 9.904 1.00 88.19 211 PRO A CA 1
ATOM 1700 C C . PRO A 1 211 ? 7.163 6.519 10.830 1.00 88.19 211 PRO A C 1
ATOM 1702 O O . PRO A 1 211 ? 7.367 6.237 12.009 1.00 88.19 211 PRO A O 1
ATOM 1705 N N . HIS A 1 212 ? 7.510 7.702 10.313 1.00 88.94 212 HIS A N 1
ATOM 1706 C CA . HIS A 1 212 ? 8.130 8.793 11.074 1.00 88.94 212 HIS A CA 1
ATOM 1707 C C . HIS A 1 212 ? 7.107 9.787 11.646 1.00 88.94 212 HIS A C 1
ATOM 1709 O O . HIS A 1 212 ? 7.499 10.747 12.297 1.00 88.94 212 HIS A O 1
ATOM 1715 N N . GLY A 1 213 ? 5.808 9.561 11.434 1.00 90.19 213 GLY A N 1
ATOM 1716 C CA . GLY A 1 213 ? 4.753 10.424 11.969 1.00 90.19 213 GLY A CA 1
ATOM 1717 C C . GLY A 1 213 ? 4.319 11.558 11.050 1.00 90.19 213 GLY A C 1
ATOM 1718 O O . GLY A 1 213 ? 3.482 12.358 11.453 1.00 90.19 213 GLY A O 1
ATOM 1719 N N . ASP A 1 214 ? 4.839 11.614 9.824 1.00 93.06 214 ASP A N 1
ATOM 1720 C CA . ASP A 1 214 ? 4.413 12.606 8.837 1.00 93.06 214 ASP A CA 1
ATOM 1721 C C . ASP A 1 214 ? 3.002 12.292 8.320 1.00 93.06 214 ASP A C 1
ATOM 1723 O O . ASP A 1 214 ? 2.755 11.237 7.725 1.00 93.06 214 ASP A O 1
ATOM 1727 N N . THR A 1 215 ? 2.077 13.205 8.598 1.00 95.56 215 THR A N 1
ATOM 1728 C CA . THR A 1 215 ? 0.646 13.114 8.296 1.00 95.56 215 THR A CA 1
ATOM 1729 C C . THR A 1 215 ? 0.257 13.864 7.022 1.00 95.56 215 THR A C 1
ATOM 1731 O O . THR A 1 215 ? -0.883 13.711 6.585 1.00 95.56 215 THR A O 1
ATOM 1734 N N . SER A 1 216 ? 1.189 14.581 6.378 1.00 95.69 216 SER A N 1
ATOM 1735 C CA . SER A 1 216 ? 0.921 15.531 5.283 1.00 95.69 216 SER A CA 1
ATOM 1736 C C . SER A 1 216 ? 0.074 14.928 4.162 1.00 95.69 216 SER A C 1
ATOM 1738 O O . SER A 1 216 ? -0.964 15.472 3.790 1.00 95.69 216 SER A O 1
ATOM 1740 N N . ILE A 1 217 ? 0.436 13.730 3.695 1.00 95.44 217 ILE A N 1
ATOM 1741 C CA . ILE A 1 217 ? -0.309 13.028 2.643 1.00 95.44 217 ILE A CA 1
ATOM 1742 C C . ILE A 1 217 ? -1.744 12.662 3.043 1.00 95.44 217 ILE A C 1
ATOM 1744 O O . ILE A 1 217 ? -2.626 12.632 2.194 1.00 95.44 217 ILE A O 1
ATOM 1748 N N . MET A 1 218 ? -1.998 12.361 4.318 1.00 95.88 218 MET A N 1
ATOM 1749 C CA . MET A 1 218 ? -3.339 12.033 4.806 1.00 95.88 218 MET A CA 1
ATOM 1750 C C . MET A 1 218 ? -4.148 13.295 5.109 1.00 95.88 218 MET A C 1
ATOM 1752 O O . MET A 1 218 ? -5.362 13.295 4.914 1.00 95.88 218 MET A O 1
ATOM 1756 N N . ASP A 1 219 ? -3.495 14.367 5.557 1.00 96.00 219 ASP A N 1
ATOM 1757 C CA . ASP A 1 219 ? -4.127 15.665 5.798 1.00 96.00 219 ASP A CA 1
ATOM 1758 C C . ASP A 1 219 ? -4.602 16.334 4.512 1.00 96.00 219 ASP A C 1
ATOM 1760 O O . ASP A 1 219 ? -5.700 16.899 4.489 1.00 96.00 219 ASP A O 1
ATOM 1764 N N . GLU A 1 220 ? -3.854 16.170 3.419 1.00 96.94 220 GLU A N 1
ATOM 1765 C CA . GLU A 1 220 ? -4.203 16.712 2.103 1.00 96.94 220 GLU A CA 1
ATOM 1766 C C . GLU A 1 220 ? -5.556 16.190 1.582 1.00 96.94 220 GLU A C 1
ATOM 1768 O O . GLU A 1 220 ? -6.206 16.841 0.767 1.00 96.94 220 GLU A O 1
ATOM 1773 N N . LEU A 1 221 ? -6.067 15.056 2.087 1.00 97.12 221 LEU A N 1
ATOM 1774 C CA . LEU A 1 221 ? -7.425 14.594 1.761 1.00 97.12 221 LEU A CA 1
ATOM 1775 C C . LEU A 1 221 ? -8.490 15.647 2.094 1.00 97.12 221 LEU A C 1
ATOM 1777 O O . LEU A 1 221 ? -9.458 15.798 1.349 1.00 97.12 221 LEU A O 1
ATOM 1781 N N . ASN A 1 222 ? -8.313 16.398 3.182 1.00 96.88 222 ASN A N 1
ATOM 1782 C CA . ASN A 1 222 ? -9.278 17.415 3.593 1.00 96.88 222 ASN A CA 1
ATOM 1783 C C . ASN A 1 222 ? -9.312 18.627 2.648 1.00 96.88 222 ASN A C 1
ATOM 1785 O O . ASN A 1 222 ? -10.302 19.358 2.652 1.00 96.88 222 ASN A O 1
ATOM 1789 N N . ALA A 1 223 ? -8.277 18.825 1.820 1.00 96.44 223 ALA A N 1
ATOM 1790 C CA . ALA A 1 223 ? -8.275 19.848 0.777 1.00 96.44 223 ALA A CA 1
ATOM 1791 C C . ALA A 1 223 ? -9.217 19.497 -0.391 1.00 96.44 223 ALA A C 1
ATOM 1793 O O . ALA A 1 223 ? -9.739 20.398 -1.045 1.00 96.44 223 ALA A O 1
ATOM 1794 N N . TYR A 1 224 ? -9.474 18.204 -0.634 1.00 96.62 224 TYR A N 1
ATOM 1795 C CA . TYR A 1 224 ? -10.445 17.751 -1.640 1.00 96.62 224 TYR A CA 1
ATOM 1796 C C . TYR A 1 224 ? -11.880 17.883 -1.135 1.00 96.62 224 TYR A C 1
ATOM 1798 O O . TYR A 1 224 ? -12.760 18.333 -1.866 1.00 96.62 224 TYR A O 1
ATOM 1806 N N . GLU A 1 225 ? -12.121 17.484 0.114 1.00 96.75 225 GLU A N 1
ATOM 1807 C CA . GLU A 1 225 ? -13.410 17.653 0.775 1.00 96.75 225 GLU A CA 1
ATOM 1808 C C . GLU A 1 225 ? -13.212 17.712 2.299 1.00 96.75 225 GLU A C 1
ATOM 1810 O O . GLU A 1 225 ? -12.573 16.816 2.864 1.00 96.75 225 GLU A O 1
ATOM 1815 N N . PRO A 1 226 ? -13.768 18.718 3.001 1.00 96.94 226 PRO A N 1
ATOM 1816 C CA . PRO A 1 226 ? -13.655 18.809 4.452 1.00 96.94 226 PRO A CA 1
ATOM 1817 C C . PRO A 1 226 ? -14.110 17.522 5.157 1.00 96.94 226 PRO A C 1
ATOM 1819 O O . PRO A 1 226 ? -15.204 17.014 4.920 1.00 96.94 226 PRO A O 1
ATOM 1822 N N . GLY A 1 227 ? -13.259 16.980 6.032 1.00 96.62 227 GLY A N 1
ATOM 1823 C CA . GLY A 1 227 ? -13.539 15.742 6.767 1.00 96.62 227 GLY A CA 1
ATOM 1824 C C . GLY A 1 227 ? -13.364 14.456 5.949 1.00 96.62 227 GLY A C 1
ATOM 1825 O O . GLY A 1 227 ? -13.716 13.374 6.428 1.00 96.62 227 GLY A O 1
ATOM 1826 N N . LEU A 1 228 ? -12.818 14.520 4.728 1.00 97.44 228 LEU A N 1
ATOM 1827 C CA . LEU A 1 228 ? -12.541 13.328 3.924 1.00 97.44 228 LEU A CA 1
ATOM 1828 C C . LEU A 1 228 ? -11.565 12.371 4.612 1.00 97.44 228 LEU A C 1
ATOM 1830 O O . LEU A 1 228 ? -11.820 11.168 4.584 1.00 97.44 228 LEU A O 1
ATOM 1834 N N . ARG A 1 229 ? -10.514 12.873 5.284 1.00 97.00 229 ARG A N 1
ATOM 1835 C CA . ARG A 1 229 ? -9.560 12.022 6.021 1.00 97.00 229 ARG A CA 1
ATOM 1836 C C . ARG A 1 229 ? -10.295 11.123 7.014 1.00 97.00 229 ARG A C 1
ATOM 1838 O O . ARG A 1 229 ? -10.177 9.905 6.949 1.00 97.00 229 ARG A O 1
ATOM 1845 N N . VAL A 1 230 ? -11.108 11.720 7.885 1.00 97.38 230 VAL A N 1
ATOM 1846 C CA . VAL A 1 230 ? -11.852 11.002 8.932 1.00 97.38 230 VAL A CA 1
ATOM 1847 C C . VAL A 1 230 ? -12.802 9.966 8.338 1.00 97.38 230 VAL A C 1
ATOM 1849 O O . VAL A 1 230 ? -12.848 8.834 8.822 1.00 97.38 230 VAL A O 1
ATOM 1852 N N . ARG A 1 231 ? -13.532 10.313 7.271 1.00 96.75 231 ARG A N 1
ATOM 1853 C CA . ARG A 1 231 ? -14.459 9.381 6.609 1.00 96.75 231 ARG A CA 1
ATOM 1854 C C . ARG A 1 231 ? -13.729 8.195 5.983 1.00 96.75 231 ARG A C 1
ATOM 1856 O O . ARG A 1 231 ? -14.134 7.061 6.212 1.00 96.75 231 ARG A O 1
ATOM 1863 N N . VAL A 1 232 ? -12.640 8.440 5.249 1.00 96.62 232 VAL A N 1
ATOM 1864 C CA . VAL A 1 232 ? -11.834 7.377 4.625 1.00 96.62 232 VAL A CA 1
ATOM 1865 C C . VAL A 1 232 ? -11.233 6.457 5.682 1.00 96.62 232 VAL A C 1
ATOM 1867 O O . VAL A 1 232 ? -11.363 5.241 5.567 1.00 96.62 232 VAL A O 1
ATOM 1870 N N . VAL A 1 233 ? -10.621 7.019 6.729 1.00 97.44 233 VAL A N 1
ATOM 1871 C CA . VAL A 1 233 ? -10.043 6.228 7.823 1.00 97.44 233 VAL A CA 1
ATOM 1872 C C . VAL A 1 233 ? -11.123 5.388 8.503 1.00 97.44 233 VAL A C 1
ATOM 1874 O O . VAL A 1 233 ? -10.933 4.190 8.668 1.00 97.44 233 VAL A O 1
ATOM 1877 N N . SER A 1 234 ? -12.276 5.979 8.828 1.00 96.94 234 SER A N 1
ATOM 1878 C CA . SER A 1 234 ? -13.377 5.259 9.484 1.00 96.94 234 SER A CA 1
ATOM 1879 C C . SER A 1 234 ? -13.889 4.089 8.640 1.00 96.94 234 SER A C 1
ATOM 1881 O O . SER A 1 234 ? -14.142 3.019 9.180 1.00 96.94 234 SER A O 1
ATOM 1883 N N . LEU A 1 235 ? -14.024 4.266 7.321 1.00 96.19 235 LEU A N 1
ATOM 1884 C CA . LEU A 1 235 ? -14.442 3.188 6.418 1.00 96.19 235 LEU A CA 1
ATOM 1885 C C . LEU A 1 235 ? -13.386 2.083 6.331 1.00 96.19 235 LEU A C 1
ATOM 1887 O O . LEU A 1 235 ? -13.718 0.914 6.484 1.00 96.19 235 LEU A O 1
ATOM 1891 N N . MET A 1 236 ? -12.114 2.444 6.158 1.00 96.81 236 MET A N 1
ATOM 1892 C CA . MET A 1 236 ? -11.022 1.468 6.094 1.00 96.81 236 MET A CA 1
ATOM 1893 C C . MET A 1 236 ? -10.863 0.682 7.405 1.00 96.81 236 MET A C 1
ATOM 1895 O O . MET A 1 236 ? -10.553 -0.503 7.362 1.00 96.81 236 MET A O 1
ATOM 1899 N N . LEU A 1 237 ? -11.104 1.308 8.564 1.00 97.56 237 LEU A N 1
ATOM 1900 C CA . LEU A 1 237 ? -11.118 0.617 9.857 1.00 97.56 237 LEU A CA 1
ATOM 1901 C C . LEU A 1 237 ? -12.280 -0.371 9.982 1.00 97.56 237 LEU A C 1
ATOM 1903 O O . LEU A 1 237 ? -12.078 -1.468 10.490 1.00 97.56 237 LEU A O 1
ATOM 1907 N N . ARG A 1 238 ? -13.477 -0.011 9.504 1.00 97.00 238 ARG A N 1
ATOM 1908 C CA . ARG A 1 238 ? -14.624 -0.934 9.485 1.00 97.00 238 ARG A CA 1
ATOM 1909 C C . ARG A 1 238 ? -14.338 -2.149 8.609 1.00 97.00 238 ARG A C 1
ATOM 1911 O O . ARG A 1 238 ? -14.563 -3.265 9.050 1.00 97.00 238 ARG A O 1
ATOM 1918 N N . GLU A 1 239 ? -13.771 -1.934 7.425 1.00 95.50 239 GLU A N 1
ATOM 1919 C CA . GLU A 1 239 ? -13.347 -3.016 6.524 1.00 95.50 239 GLU A CA 1
ATOM 1920 C C . GLU A 1 239 ? -12.246 -3.885 7.148 1.00 95.50 239 GLU A C 1
ATOM 1922 O O . GLU A 1 239 ? -12.263 -5.109 7.024 1.00 95.50 239 GLU A O 1
ATOM 1927 N N . PHE A 1 240 ? -11.284 -3.269 7.845 1.00 95.88 240 PHE A N 1
ATOM 1928 C CA . PHE A 1 240 ? -10.276 -4.005 8.605 1.00 95.88 240 PHE A CA 1
ATOM 1929 C C . PHE A 1 240 ? -10.937 -4.918 9.640 1.00 95.88 240 PHE A C 1
ATOM 1931 O O . PHE A 1 240 ? -10.674 -6.118 9.633 1.00 95.88 240 PHE A O 1
ATOM 1938 N N . LEU A 1 241 ? -11.818 -4.361 10.475 1.00 96.69 241 LEU A N 1
ATOM 1939 C CA . LEU A 1 241 ? -12.512 -5.086 11.536 1.00 96.69 241 LEU A CA 1
ATOM 1940 C C . LEU A 1 241 ? -13.411 -6.192 10.995 1.00 96.69 241 LEU A C 1
ATOM 1942 O O . LEU A 1 241 ? -13.391 -7.293 11.535 1.00 96.69 241 LEU A O 1
ATOM 1946 N N . GLU A 1 242 ? -14.146 -5.946 9.912 1.00 95.06 242 GLU A N 1
ATOM 1947 C CA . GLU A 1 242 ? -14.976 -6.962 9.260 1.00 95.06 242 GLU A CA 1
ATOM 1948 C C . GLU A 1 242 ? -14.141 -8.187 8.867 1.00 95.06 242 GLU A C 1
ATOM 1950 O O . GLU A 1 242 ? -14.527 -9.324 9.140 1.00 95.06 242 GLU A O 1
ATOM 1955 N N . VAL A 1 243 ? -12.955 -7.971 8.291 1.00 93.88 243 VAL A N 1
ATOM 1956 C CA . VAL A 1 243 ? -12.070 -9.075 7.910 1.00 93.88 243 VAL A CA 1
ATOM 1957 C C . VAL A 1 243 ? -11.424 -9.729 9.128 1.00 93.88 243 VAL A C 1
ATOM 1959 O O . VAL A 1 243 ? -11.384 -10.956 9.210 1.00 93.88 243 VAL A O 1
ATOM 1962 N N . THR A 1 244 ? -10.883 -8.952 10.068 1.00 93.69 244 THR A N 1
ATOM 1963 C CA . THR A 1 244 ? -10.078 -9.515 11.161 1.00 93.69 244 THR A CA 1
ATOM 1964 C C . THR A 1 244 ? -10.898 -10.190 12.246 1.00 93.69 244 THR A C 1
ATOM 1966 O O . THR A 1 244 ? -10.405 -11.148 12.841 1.00 93.69 244 THR A O 1
ATOM 1969 N N . THR A 1 245 ? -12.132 -9.747 12.483 1.00 94.44 245 THR A N 1
ATOM 1970 C CA . THR A 1 245 ? -13.056 -10.382 13.439 1.00 94.44 245 THR A CA 1
ATOM 1971 C C . THR A 1 245 ? -13.676 -11.664 12.883 1.00 94.44 245 THR A C 1
ATOM 1973 O O . THR A 1 245 ? -14.009 -12.566 13.647 1.00 94.44 245 THR A O 1
ATOM 1976 N N . ALA A 1 246 ? -13.767 -11.798 11.554 1.00 93.75 246 ALA A N 1
ATOM 1977 C CA . ALA A 1 246 ? -14.201 -13.031 10.899 1.00 93.75 246 ALA A CA 1
ATOM 1978 C C . ALA A 1 246 ? -13.149 -14.159 10.958 1.00 93.75 246 ALA A C 1
ATOM 1980 O O . ALA A 1 246 ? -13.479 -15.317 10.699 1.00 93.75 246 ALA A O 1
ATOM 1981 N N . ILE A 1 247 ? -11.889 -13.842 11.280 1.00 92.12 247 ILE A N 1
ATOM 1982 C CA . ILE A 1 247 ? -10.797 -14.816 11.395 1.00 92.12 247 ILE A CA 1
ATOM 1983 C C . ILE A 1 247 ? -10.743 -15.337 12.842 1.00 92.12 247 ILE A C 1
ATOM 1985 O O . ILE A 1 247 ? -10.485 -14.541 13.749 1.00 92.12 247 ILE A O 1
ATOM 1989 N N . PRO A 1 248 ? -10.912 -16.653 13.085 1.00 91.00 248 PRO A N 1
ATOM 1990 C CA . PRO A 1 248 ? -10.835 -17.213 14.432 1.00 91.00 248 PRO A CA 1
ATOM 1991 C C . PRO A 1 248 ? -9.486 -16.935 15.111 1.00 91.00 248 PRO A C 1
ATOM 1993 O O . PRO A 1 248 ? -8.429 -16.950 14.475 1.00 91.00 248 PRO A O 1
ATOM 1996 N N . GLN A 1 249 ? -9.503 -16.693 16.424 1.00 87.75 249 GLN A N 1
ATOM 1997 C CA . GLN A 1 249 ? -8.321 -16.264 17.185 1.00 87.75 249 GLN A CA 1
ATOM 1998 C C . GLN A 1 249 ? -7.159 -17.278 17.139 1.00 87.75 249 GLN A C 1
ATOM 2000 O O . GLN A 1 249 ? -5.990 -16.889 17.198 1.00 87.75 249 GLN A O 1
ATOM 2005 N N . ASP A 1 250 ? -7.469 -18.569 17.029 1.00 89.25 250 ASP A N 1
ATOM 2006 C CA . ASP A 1 250 ? -6.513 -19.674 16.922 1.00 89.25 250 ASP A CA 1
ATOM 2007 C C . ASP A 1 250 ? -5.918 -19.832 15.511 1.00 89.25 250 ASP A C 1
ATOM 2009 O O . ASP A 1 250 ? -4.886 -20.485 15.344 1.00 89.25 250 ASP A O 1
ATOM 2013 N N . GLU A 1 251 ? -6.506 -19.192 14.496 1.00 90.50 251 GLU A N 1
ATOM 2014 C CA . GLU A 1 251 ? -5.943 -19.140 13.146 1.00 90.50 251 GLU A CA 1
ATOM 2015 C C . GLU A 1 251 ? -4.854 -18.076 12.981 1.00 90.50 251 GLU A C 1
ATOM 2017 O O . GLU A 1 251 ? -4.069 -18.137 12.025 1.00 90.50 251 GLU A O 1
ATOM 2022 N N . TRP A 1 252 ? -4.768 -17.126 13.911 1.00 89.56 252 TRP A N 1
ATOM 2023 C CA . TRP A 1 252 ? -3.724 -16.115 13.913 1.00 89.56 252 TRP A CA 1
ATOM 2024 C C . TRP A 1 252 ? -2.377 -16.696 14.333 1.00 89.56 252 TRP A C 1
ATOM 2026 O O . TRP A 1 252 ? -2.180 -17.159 15.459 1.00 89.56 252 TRP A O 1
ATOM 2036 N N . VAL A 1 253 ? -1.406 -16.612 13.422 1.00 88.25 253 VAL A N 1
ATOM 2037 C CA . VAL A 1 253 ? -0.032 -17.024 13.708 1.00 88.25 253 VAL A CA 1
ATOM 2038 C C . VAL A 1 253 ? 0.580 -16.065 14.724 1.00 88.25 253 VAL A C 1
ATOM 2040 O O . VAL A 1 253 ? 0.494 -14.848 14.569 1.00 88.25 253 VAL A O 1
ATOM 2043 N N . ARG A 1 254 ? 1.226 -16.612 15.755 1.00 88.56 254 ARG A N 1
ATOM 2044 C CA . ARG A 1 254 ? 1.913 -15.825 16.782 1.00 88.56 254 ARG A CA 1
ATOM 2045 C C . ARG A 1 254 ? 3.389 -15.657 16.440 1.00 88.56 254 ARG A C 1
ATOM 2047 O O . ARG A 1 254 ? 4.030 -16.631 16.045 1.00 88.56 254 ARG A O 1
ATOM 2054 N N . CYS A 1 255 ? 3.934 -14.454 16.601 1.00 85.50 255 CYS A N 1
ATOM 2055 C CA . CYS A 1 255 ? 5.376 -14.225 16.493 1.00 85.50 255 CYS A CA 1
ATOM 2056 C C . CYS A 1 255 ? 6.063 -14.104 17.847 1.00 85.50 255 CYS A C 1
ATOM 2058 O O . CYS A 1 255 ? 5.528 -13.543 18.802 1.00 85.50 255 CYS A O 1
ATOM 2060 N N . ASP A 1 256 ? 7.313 -14.560 17.854 1.00 82.38 256 ASP A N 1
ATOM 2061 C CA . ASP A 1 256 ? 8.327 -14.163 18.818 1.00 82.38 256 ASP A CA 1
ATOM 2062 C C . ASP A 1 256 ? 9.363 -13.297 18.092 1.00 82.38 256 ASP A C 1
ATOM 2064 O O . ASP A 1 256 ? 10.168 -13.787 17.294 1.00 82.38 256 ASP A O 1
ATOM 2068 N N . HIS A 1 257 ? 9.328 -11.995 18.369 1.00 78.19 257 HIS A N 1
ATOM 2069 C CA . HIS A 1 257 ? 10.232 -11.004 17.779 1.00 78.19 257 HIS A CA 1
ATOM 2070 C C . HIS A 1 257 ? 11.705 -11.203 18.179 1.00 78.19 257 HIS A C 1
ATOM 2072 O O . HIS A 1 257 ? 12.594 -10.609 17.568 1.00 78.19 257 HIS A O 1
ATOM 2078 N N . ASN A 1 258 ? 11.999 -12.073 19.153 1.00 77.62 258 ASN A N 1
ATOM 2079 C CA . ASN A 1 258 ? 13.371 -12.454 19.493 1.00 77.62 258 ASN A CA 1
ATOM 2080 C C . ASN A 1 258 ? 13.979 -13.449 18.490 1.00 77.62 258 ASN A C 1
ATOM 2082 O O . ASN A 1 258 ? 15.205 -13.611 18.442 1.00 77.62 258 ASN A O 1
ATOM 2086 N N . ILE A 1 259 ? 13.155 -14.113 17.670 1.00 73.06 259 ILE A N 1
ATOM 2087 C CA . ILE A 1 259 ? 13.635 -15.077 16.683 1.00 73.06 259 ILE A CA 1
ATOM 2088 C C . ILE A 1 259 ? 14.057 -14.349 15.407 1.00 73.06 259 ILE A C 1
ATOM 2090 O O . ILE A 1 259 ? 13.254 -13.832 14.630 1.00 73.06 259 ILE A O 1
ATOM 2094 N N . LYS A 1 260 ? 15.365 -14.358 15.148 1.00 67.50 260 LYS A N 1
ATOM 2095 C CA . LYS A 1 260 ? 15.943 -13.783 13.929 1.00 67.50 260 LYS A CA 1
ATOM 2096 C C . LYS A 1 260 ? 15.555 -14.617 12.700 1.00 67.50 260 LYS A C 1
ATOM 2098 O O . LYS A 1 260 ? 15.583 -15.843 12.747 1.00 67.50 260 LYS A O 1
ATOM 2103 N N . ASN A 1 261 ? 15.311 -13.942 11.575 1.00 62.84 261 ASN A N 1
ATOM 2104 C CA . ASN A 1 261 ? 15.023 -14.515 10.246 1.00 62.84 261 ASN A CA 1
ATOM 2105 C C . ASN A 1 261 ? 13.626 -15.133 10.036 1.00 62.84 261 ASN A C 1
ATOM 2107 O O . ASN A 1 261 ? 13.424 -15.803 9.023 1.00 62.84 261 ASN A O 1
ATOM 2111 N N . ILE A 1 262 ? 12.655 -14.891 10.921 1.00 62.22 262 ILE A N 1
ATOM 2112 C CA . ILE A 1 262 ? 11.244 -15.211 10.651 1.00 62.22 262 ILE A CA 1
ATOM 2113 C C . ILE A 1 262 ? 10.544 -13.959 10.108 1.00 62.22 262 ILE A C 1
ATOM 2115 O O . ILE A 1 262 ? 10.741 -12.858 10.618 1.00 62.22 262 ILE A O 1
ATOM 2119 N N . SER A 1 263 ? 9.743 -14.114 9.048 1.00 72.38 263 SER A N 1
ATOM 2120 C CA . SER A 1 263 ? 8.878 -13.029 8.569 1.00 72.38 263 SER A CA 1
ATOM 2121 C C . SER A 1 263 ? 7.770 -12.771 9.587 1.00 72.38 263 SER A C 1
ATOM 2123 O O . SER A 1 263 ? 6.983 -13.669 9.876 1.00 72.38 263 SER A O 1
ATOM 2125 N N . THR A 1 264 ? 7.691 -11.543 10.098 1.00 82.06 264 THR A N 1
ATOM 2126 C CA . THR A 1 264 ? 6.668 -11.098 11.061 1.00 82.06 264 THR A CA 1
ATOM 2127 C C . THR A 1 264 ? 5.492 -10.371 10.398 1.00 82.06 264 THR A C 1
ATOM 2129 O O . THR A 1 264 ? 4.753 -9.620 11.028 1.00 82.06 264 THR A O 1
ATOM 2132 N N . TRP A 1 265 ? 5.328 -10.516 9.082 1.00 85.44 265 TRP A N 1
ATOM 2133 C CA . TRP A 1 265 ? 4.438 -9.642 8.309 1.00 85.44 265 TRP A CA 1
ATOM 2134 C C . TRP A 1 265 ? 2.952 -9.973 8.482 1.00 85.44 265 TRP A C 1
ATOM 2136 O O . TRP A 1 265 ? 2.109 -9.09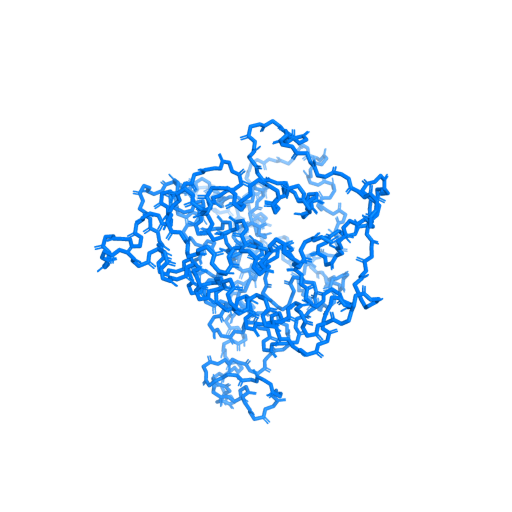3 8.307 1.00 85.44 265 TRP A O 1
ATOM 2146 N N . TYR A 1 266 ? 2.653 -11.229 8.814 1.00 85.62 266 TYR A N 1
ATOM 2147 C CA . TYR A 1 266 ? 1.308 -11.806 8.911 1.00 85.62 266 TYR A CA 1
ATOM 2148 C C . TYR A 1 266 ? 0.949 -12.292 10.320 1.00 85.62 266 TYR A C 1
ATOM 2150 O O . TYR A 1 266 ? -0.192 -12.669 10.570 1.00 85.62 266 TYR A O 1
ATOM 2158 N N . CYS A 1 267 ? 1.923 -12.332 11.228 1.00 87.44 267 CYS A N 1
ATOM 2159 C CA . CYS A 1 267 ? 1.714 -12.781 12.597 1.00 87.44 267 CYS A CA 1
ATOM 2160 C C . CYS A 1 267 ? 1.275 -11.624 13.497 1.00 87.44 267 CYS A C 1
ATOM 2162 O O . CYS A 1 267 ? 1.462 -10.461 13.152 1.00 87.44 267 CYS A O 1
ATOM 2164 N N . ILE A 1 268 ? 0.756 -11.968 14.670 1.00 90.12 268 ILE A N 1
ATOM 2165 C CA . ILE A 1 268 ? 0.500 -11.046 15.780 1.00 90.12 268 ILE A CA 1
ATOM 2166 C C . ILE A 1 268 ? 1.299 -11.471 17.010 1.00 90.12 268 ILE A C 1
ATOM 2168 O O . ILE A 1 268 ? 1.738 -12.618 17.119 1.00 90.12 268 ILE A O 1
ATOM 2172 N N . GLU A 1 269 ? 1.510 -10.557 17.947 1.00 91.00 269 GLU A N 1
ATOM 2173 C CA . GLU A 1 269 ? 2.234 -10.846 19.180 1.00 91.00 269 GLU A CA 1
ATOM 2174 C C . GLU A 1 269 ? 1.516 -11.899 20.051 1.00 91.00 269 GLU A C 1
ATOM 2176 O O . GLU A 1 269 ? 0.332 -12.214 19.877 1.00 91.00 269 GLU A O 1
ATOM 2181 N N . SER A 1 270 ? 2.258 -12.500 20.989 1.00 88.94 270 SER A N 1
ATOM 2182 C CA . SER A 1 270 ? 1.700 -13.468 21.944 1.00 88.94 270 SER A CA 1
ATOM 2183 C C . SER A 1 270 ? 0.598 -12.835 22.810 1.00 88.94 270 SER A C 1
ATOM 2185 O O . SER A 1 270 ? 0.725 -11.655 23.128 1.00 88.94 270 SER A O 1
ATOM 2187 N N . PRO A 1 271 ? -0.385 -13.604 23.316 1.00 86.62 271 PRO A N 1
ATOM 2188 C CA . PRO A 1 271 ? -1.441 -13.069 24.188 1.00 86.62 271 PRO A CA 1
ATOM 2189 C C . PRO A 1 271 ? -0.945 -12.353 25.457 1.00 86.62 271 PRO A C 1
ATOM 2191 O O . PRO A 1 271 ? -1.642 -11.517 26.009 1.00 86.62 271 PRO A O 1
ATOM 2194 N N . ASN A 1 272 ? 0.268 -12.663 25.927 1.00 88.12 272 ASN A N 1
ATOM 2195 C CA . ASN A 1 272 ? 0.858 -12.032 27.114 1.00 88.12 272 ASN A CA 1
ATOM 2196 C C . ASN A 1 272 ? 1.754 -10.826 26.780 1.00 88.12 272 ASN A C 1
ATOM 2198 O O . ASN A 1 272 ? 2.436 -10.300 27.664 1.00 88.12 272 ASN A O 1
ATOM 2202 N N . TYR A 1 273 ? 1.830 -10.435 25.507 1.00 90.31 273 TYR A N 1
ATOM 2203 C CA . TYR A 1 273 ? 2.656 -9.317 25.080 1.00 90.31 273 TYR A CA 1
ATOM 2204 C C . TYR A 1 273 ? 2.080 -8.004 25.609 1.00 90.31 273 TYR A C 1
ATOM 2206 O O . TYR A 1 273 ? 0.874 -7.782 25.571 1.00 90.31 273 TYR A O 1
ATOM 2214 N N . ARG A 1 274 ? 2.953 -7.125 26.104 1.00 90.38 274 ARG A N 1
ATOM 2215 C CA . ARG A 1 274 ? 2.563 -5.796 26.575 1.00 90.38 274 ARG A CA 1
ATOM 2216 C C . ARG A 1 274 ? 3.061 -4.764 25.573 1.00 90.38 274 ARG A C 1
ATOM 2218 O O . ARG A 1 274 ? 4.280 -4.654 25.431 1.00 90.38 274 ARG A O 1
ATOM 2225 N N . PRO A 1 275 ? 2.162 -4.033 24.896 1.00 91.44 275 PRO A N 1
ATOM 2226 C CA . PRO A 1 275 ? 2.581 -3.048 23.921 1.00 91.44 275 PRO A CA 1
ATOM 2227 C C . PRO A 1 275 ? 3.327 -1.890 24.581 1.00 91.44 275 PRO A C 1
ATOM 2229 O O . PRO A 1 275 ? 3.068 -1.535 25.733 1.00 91.44 275 PRO A O 1
ATOM 2232 N N . MET A 1 276 ? 4.260 -1.303 23.837 1.00 88.69 276 MET A N 1
ATOM 2233 C CA . MET A 1 276 ? 5.099 -0.201 24.302 1.00 88.69 276 MET A CA 1
ATOM 2234 C C . MET A 1 276 ? 4.784 1.107 23.577 1.00 88.69 276 MET A C 1
ATOM 2236 O O . MET A 1 276 ? 4.628 1.155 22.353 1.00 88.69 276 MET A O 1
ATOM 2240 N N . ASP A 1 277 ? 4.770 2.202 24.334 1.00 85.19 277 ASP A N 1
ATOM 2241 C CA . ASP A 1 277 ? 4.636 3.569 23.827 1.00 85.19 277 ASP A CA 1
ATOM 2242 C C . ASP A 1 277 ? 5.882 4.031 23.060 1.00 85.19 277 ASP A C 1
ATOM 2244 O O . ASP A 1 277 ? 5.760 4.751 22.067 1.00 85.19 277 ASP A O 1
ATOM 2248 N N . VAL A 1 278 ? 7.067 3.588 23.494 1.00 80.69 278 VAL A N 1
ATOM 2249 C CA . VAL A 1 278 ? 8.351 3.971 22.906 1.00 80.69 278 VAL A CA 1
ATOM 2250 C C . VAL A 1 278 ? 8.753 3.029 21.758 1.00 80.69 278 VAL A C 1
ATOM 2252 O O . VAL A 1 278 ? 8.848 1.817 21.954 1.00 80.69 278 VAL A O 1
ATOM 2255 N N . PRO A 1 279 ? 9.049 3.579 20.569 1.00 77.88 279 PRO A N 1
ATOM 2256 C CA . PRO A 1 279 ? 9.614 2.851 19.437 1.00 77.88 279 PRO A CA 1
ATOM 2257 C C . PRO A 1 279 ? 10.970 2.205 19.748 1.00 77.88 279 PRO A C 1
ATOM 2259 O O . PRO A 1 279 ? 11.820 2.792 20.412 1.00 77.88 279 PRO A O 1
ATOM 2262 N N . HIS A 1 280 ? 11.215 1.020 19.194 1.00 72.31 280 HIS A N 1
ATOM 2263 C CA . HIS A 1 280 ? 12.468 0.270 19.334 1.00 72.31 280 HIS A CA 1
ATOM 2264 C C . HIS A 1 280 ? 13.620 0.879 18.514 1.00 72.31 280 HIS A C 1
ATOM 2266 O O . HIS A 1 280 ? 14.779 0.500 18.690 1.00 72.31 280 HIS A O 1
ATOM 2272 N N . GLY A 1 281 ? 13.322 1.804 17.594 1.00 64.44 281 GLY A N 1
ATOM 2273 C CA . GLY A 1 281 ? 14.276 2.422 16.669 1.00 64.44 281 GLY A CA 1
ATOM 2274 C C . GLY A 1 281 ? 14.373 3.951 16.764 1.00 64.44 281 GLY A C 1
ATOM 2275 O O . GLY A 1 281 ? 13.559 4.627 17.385 1.00 64.44 281 GLY A O 1
ATOM 2276 N N . GLN A 1 282 ? 15.386 4.521 16.102 1.00 60.00 282 GLN A N 1
ATOM 2277 C CA . GLN A 1 282 ? 15.648 5.966 16.099 1.00 60.00 282 GLN A CA 1
ATOM 2278 C C . GLN A 1 282 ? 14.588 6.743 15.296 1.00 60.00 282 GLN A C 1
ATOM 2280 O O . GLN A 1 282 ? 14.560 6.670 14.069 1.00 60.00 282 GLN A O 1
ATOM 2285 N N . GLY A 1 283 ? 13.751 7.521 15.989 1.00 71.25 283 GLY A N 1
ATOM 2286 C CA . GLY A 1 283 ? 12.933 8.593 15.401 1.00 71.25 283 GLY A CA 1
ATOM 2287 C C . GLY A 1 283 ? 11.711 8.162 14.581 1.00 71.25 283 GLY A C 1
ATOM 2288 O O . GLY A 1 283 ? 11.111 8.998 13.911 1.00 71.25 283 GLY A O 1
ATOM 2289 N N . ARG A 1 284 ? 11.332 6.882 14.605 1.00 84.38 284 ARG A N 1
ATOM 2290 C CA . ARG A 1 284 ? 10.075 6.392 14.008 1.00 84.38 284 ARG A CA 1
ATOM 2291 C C . ARG A 1 284 ? 9.012 6.327 15.074 1.00 84.38 284 ARG A C 1
ATOM 2293 O O . ARG A 1 284 ? 9.358 5.939 16.169 1.00 84.38 284 ARG A O 1
ATOM 2300 N N . ILE A 1 285 ? 7.753 6.621 14.768 1.00 89.25 285 ILE A N 1
ATOM 2301 C CA . ILE A 1 285 ? 6.643 6.359 15.697 1.00 89.25 285 ILE A CA 1
ATOM 2302 C C . ILE A 1 285 ? 6.023 4.969 15.474 1.00 89.25 285 ILE A C 1
ATOM 2304 O O . ILE A 1 285 ? 5.478 4.394 16.415 1.00 89.25 285 ILE A O 1
ATOM 2308 N N . PHE A 1 286 ? 6.161 4.402 14.267 1.00 90.06 286 PHE A N 1
ATOM 2309 C CA . PHE A 1 286 ? 5.682 3.057 13.928 1.00 90.06 286 PHE A CA 1
ATOM 2310 C C . PHE A 1 286 ? 6.804 2.137 13.444 1.00 90.06 286 PHE A C 1
ATOM 2312 O O . PHE A 1 286 ? 7.723 2.547 12.728 1.00 90.06 286 PHE A O 1
ATOM 2319 N N . GLU A 1 287 ? 6.704 0.865 13.816 1.00 81.62 287 GLU A N 1
ATOM 2320 C CA . GLU A 1 287 ? 7.744 -0.137 13.602 1.00 81.62 287 GLU A CA 1
ATOM 2321 C C . GLU A 1 287 ? 7.666 -0.803 12.226 1.00 81.62 287 GLU A C 1
ATOM 2323 O O . GLU A 1 287 ? 6.785 -1.617 11.957 1.00 81.62 287 GLU A O 1
ATOM 2328 N N . ILE A 1 288 ? 8.661 -0.529 11.376 1.00 73.00 288 ILE A N 1
ATOM 2329 C CA . ILE A 1 288 ? 8.889 -1.205 10.087 1.00 73.00 288 ILE A CA 1
ATOM 2330 C C . ILE A 1 288 ? 10.391 -1.467 9.937 1.00 73.00 288 ILE A C 1
ATOM 2332 O O . ILE A 1 288 ? 11.180 -0.582 10.263 1.00 73.00 288 ILE A O 1
ATOM 2336 N N . PRO A 1 289 ? 10.848 -2.620 9.413 1.00 58.31 289 PRO A N 1
ATOM 2337 C CA . PRO A 1 289 ? 10.082 -3.788 8.975 1.00 58.31 289 PRO A CA 1
ATOM 2338 C C . PRO A 1 289 ? 9.879 -4.834 10.080 1.00 58.31 289 PRO A C 1
ATOM 2340 O O . PRO A 1 289 ? 9.468 -5.944 9.758 1.00 58.31 289 PRO A O 1
ATOM 2343 N N . ALA A 1 290 ? 10.223 -4.527 11.337 1.00 59.06 290 ALA A N 1
ATOM 2344 C CA . ALA A 1 290 ? 10.090 -5.463 12.456 1.00 59.06 290 ALA A CA 1
ATOM 2345 C C . ALA A 1 290 ? 8.619 -5.815 12.750 1.00 59.06 290 ALA A C 1
ATOM 2347 O O . ALA A 1 290 ? 8.342 -6.933 13.169 1.00 59.06 290 ALA A O 1
ATOM 2348 N N . ASN A 1 291 ? 7.693 -4.909 12.405 1.00 72.50 291 ASN A N 1
ATOM 2349 C CA . ASN A 1 291 ? 6.244 -5.091 12.482 1.00 72.50 291 ASN A CA 1
ATOM 2350 C C . ASN A 1 291 ? 5.762 -5.503 13.882 1.00 72.50 291 ASN A C 1
ATOM 2352 O O . ASN A 1 291 ? 5.108 -6.530 14.034 1.00 72.50 291 ASN A O 1
ATOM 2356 N N . TRP A 1 292 ? 6.101 -4.706 14.897 1.00 87.88 292 TRP A N 1
ATOM 2357 C CA . TRP A 1 292 ? 5.495 -4.822 16.224 1.00 87.88 292 TRP A CA 1
ATOM 2358 C C . TRP A 1 292 ? 4.054 -4.295 16.146 1.00 87.88 292 TRP A C 1
ATOM 2360 O O . TRP A 1 292 ? 3.815 -3.094 16.289 1.00 87.88 292 TRP A O 1
ATOM 2370 N N . HIS A 1 293 ? 3.101 -5.161 15.799 1.00 90.94 293 HIS A N 1
ATOM 2371 C CA . HIS A 1 293 ? 1.732 -4.758 15.462 1.00 90.94 293 HIS A CA 1
ATOM 2372 C C . HIS A 1 293 ? 0.985 -4.270 16.698 1.00 90.94 293 HIS A C 1
ATOM 2374 O O . HIS A 1 293 ? 0.418 -3.185 16.660 1.00 90.94 293 HIS A O 1
ATOM 2380 N N . ALA A 1 294 ? 1.063 -4.987 17.820 1.00 92.38 294 ALA A N 1
ATOM 2381 C CA . ALA A 1 294 ? 0.480 -4.539 19.085 1.00 92.38 294 ALA A CA 1
ATOM 2382 C C . ALA A 1 294 ? 0.998 -3.151 19.517 1.00 92.38 294 ALA A C 1
ATOM 2384 O O . ALA A 1 294 ? 0.210 -2.289 19.907 1.00 92.38 294 ALA A O 1
ATOM 2385 N N . ASP A 1 295 ? 2.305 -2.891 19.377 1.00 92.44 295 ASP A N 1
ATOM 2386 C CA . ASP A 1 295 ? 2.887 -1.565 19.641 1.00 92.44 295 ASP A CA 1
ATOM 2387 C C . ASP A 1 295 ? 2.292 -0.500 18.706 1.00 92.44 295 ASP A C 1
ATOM 2389 O O . ASP A 1 295 ? 1.923 0.596 19.133 1.00 92.44 295 ASP A O 1
ATOM 2393 N N . ASN A 1 296 ? 2.181 -0.812 17.414 1.00 93.69 296 ASN A N 1
ATOM 2394 C CA . ASN A 1 296 ? 1.634 0.106 16.423 1.00 93.69 296 ASN A CA 1
ATOM 2395 C C . ASN A 1 296 ? 0.139 0.392 16.661 1.00 93.69 296 ASN A C 1
ATOM 2397 O O . ASN A 1 296 ? -0.269 1.544 16.504 1.00 93.69 296 ASN A O 1
ATOM 2401 N N . PHE A 1 297 ? -0.667 -0.592 17.080 1.00 95.12 297 PHE A N 1
ATOM 2402 C CA . PHE A 1 297 ? -2.057 -0.383 17.507 1.00 95.12 297 PHE A CA 1
ATOM 2403 C C . PHE A 1 297 ? -2.138 0.542 18.717 1.00 95.12 297 PHE A C 1
ATOM 2405 O O . PHE A 1 297 ? -2.817 1.570 18.665 1.00 95.12 297 PHE A O 1
ATOM 2412 N N . TYR A 1 298 ? -1.363 0.236 19.759 1.00 94.88 298 TYR A N 1
ATOM 2413 C CA . TYR A 1 298 ? -1.298 1.033 20.981 1.00 94.88 298 TYR A CA 1
ATOM 2414 C C . TYR A 1 298 ? -0.942 2.501 20.703 1.00 94.88 298 TYR A C 1
ATOM 2416 O O . TYR A 1 298 ? -1.475 3.419 21.324 1.00 94.88 298 TYR A O 1
ATOM 2424 N N . ARG A 1 299 ? -0.077 2.747 19.714 1.00 94.31 299 ARG A N 1
ATOM 2425 C CA . ARG A 1 299 ? 0.318 4.101 19.310 1.00 94.31 299 ARG A CA 1
ATOM 2426 C C . ARG A 1 299 ? -0.688 4.766 18.372 1.00 94.31 299 ARG A C 1
ATOM 2428 O O . ARG A 1 299 ? -0.881 5.978 18.476 1.00 94.31 299 ARG A O 1
ATOM 2435 N N . VAL A 1 300 ? -1.295 4.044 17.433 1.00 96.00 300 VAL A N 1
ATOM 2436 C CA . VAL A 1 300 ? -2.145 4.667 16.405 1.00 96.00 300 VAL A CA 1
ATOM 2437 C C . VAL A 1 300 ? -3.530 5.030 16.944 1.00 96.00 300 VAL A C 1
ATOM 2439 O O . VAL A 1 300 ? -4.020 6.112 16.637 1.00 96.00 300 VAL A O 1
ATOM 2442 N N . ILE A 1 301 ? -4.143 4.190 17.783 1.00 97.19 301 ILE A N 1
ATOM 2443 C CA . ILE A 1 301 ? -5.519 4.377 18.276 1.00 97.19 301 ILE A CA 1
ATOM 2444 C C . ILE A 1 301 ? -5.746 5.751 18.937 1.00 97.19 301 ILE A C 1
ATOM 2446 O O . ILE A 1 301 ? -6.648 6.467 18.490 1.00 97.19 301 ILE A O 1
ATOM 2450 N N . PRO A 1 302 ? -4.944 6.197 19.930 1.00 96.25 302 PRO A N 1
ATOM 2451 C CA . PRO A 1 302 ? -5.148 7.514 20.538 1.00 96.25 302 PRO A CA 1
ATOM 2452 C C . PRO A 1 302 ? -5.006 8.658 19.524 1.00 96.25 302 PRO A C 1
ATOM 2454 O O . PRO A 1 302 ? -5.767 9.619 19.571 1.00 96.25 302 PRO A O 1
ATOM 2457 N N . ARG A 1 303 ? -4.108 8.522 18.544 1.00 96.50 303 ARG A N 1
ATOM 2458 C CA . ARG A 1 303 ? -3.892 9.530 17.495 1.00 96.50 303 ARG A CA 1
ATOM 2459 C C . ARG A 1 303 ? -5.051 9.599 16.498 1.00 96.50 303 ARG A C 1
ATOM 2461 O O . ARG A 1 303 ? -5.400 10.670 16.010 1.00 96.50 303 ARG A O 1
ATOM 2468 N N . LEU A 1 304 ? -5.681 8.463 16.196 1.00 97.31 304 LEU A N 1
ATOM 2469 C CA . LEU A 1 304 ? -6.906 8.430 15.393 1.00 97.31 304 LEU A CA 1
ATOM 2470 C C . LEU A 1 304 ? -8.070 9.093 16.135 1.00 97.31 304 LEU A C 1
ATOM 2472 O O . LEU A 1 304 ? -8.829 9.843 15.520 1.00 97.31 304 LEU A O 1
ATOM 2476 N N . ARG A 1 305 ? -8.165 8.879 17.452 1.00 97.44 305 ARG A N 1
ATOM 2477 C CA . ARG A 1 305 ? -9.147 9.553 18.311 1.00 97.44 305 ARG A CA 1
ATOM 2478 C C . ARG A 1 305 ? -8.943 11.070 18.314 1.00 97.44 305 ARG A C 1
ATOM 2480 O O . ARG A 1 305 ? -9.905 11.808 18.128 1.00 97.44 305 ARG A O 1
ATOM 2487 N N . GLU A 1 306 ? -7.701 11.536 18.447 1.00 96.12 306 GLU A N 1
ATOM 2488 C CA . GLU A 1 306 ? -7.341 12.964 18.368 1.00 96.12 306 GLU A CA 1
ATOM 2489 C C . GLU A 1 306 ? -7.712 13.597 17.016 1.00 96.12 306 GLU A C 1
ATOM 2491 O O . GLU A 1 306 ? -8.141 14.749 16.970 1.00 96.12 306 GLU A O 1
ATOM 2496 N N . ASN A 1 307 ? -7.638 12.831 15.923 1.00 94.56 307 ASN A N 1
ATOM 2497 C CA . ASN A 1 307 ? -8.064 13.267 14.588 1.00 94.56 307 ASN A CA 1
ATOM 2498 C C . ASN A 1 307 ? -9.588 13.246 14.370 1.00 94.56 307 ASN A C 1
ATOM 2500 O O . ASN A 1 307 ? -10.045 13.539 13.264 1.00 94.56 307 ASN A O 1
ATOM 2504 N N . GLY A 1 308 ? -10.382 12.883 15.379 1.00 95.94 308 GLY A N 1
ATOM 2505 C CA . GLY A 1 308 ? -11.842 12.857 15.291 1.00 95.94 308 GLY A CA 1
ATOM 2506 C C . GLY A 1 308 ? -12.417 11.632 14.576 1.00 95.94 308 GLY A C 1
ATOM 2507 O O . GLY A 1 308 ? -13.543 11.696 14.082 1.00 95.94 308 GLY A O 1
ATOM 2508 N N . VAL A 1 309 ? -11.675 10.519 14.500 1.00 96.75 309 VAL A N 1
ATOM 2509 C CA . VAL A 1 309 ? -12.251 9.227 14.089 1.00 96.75 309 VAL A CA 1
ATOM 2510 C C . VAL A 1 309 ? -13.314 8.803 15.106 1.00 96.75 309 VAL A C 1
ATOM 2512 O O . VAL A 1 309 ? -13.143 8.993 16.308 1.00 96.75 309 VAL A O 1
ATOM 2515 N N . ASN A 1 310 ? -14.432 8.271 14.606 1.00 92.88 310 ASN A N 1
ATOM 2516 C CA . ASN A 1 310 ? -15.598 7.903 15.411 1.00 92.88 310 ASN A CA 1
ATOM 2517 C C . ASN A 1 310 ? -15.208 6.941 16.558 1.00 92.88 310 ASN A C 1
ATOM 2519 O O . ASN A 1 310 ? -14.504 5.963 16.320 1.00 92.88 310 ASN A O 1
ATOM 2523 N N . SER A 1 311 ? -15.664 7.218 17.785 1.00 94.69 311 SER A N 1
ATOM 2524 C CA . SER A 1 311 ? -15.311 6.408 18.958 1.00 94.69 311 SER A CA 1
ATOM 2525 C C . SER A 1 311 ? -15.771 4.958 18.844 1.00 94.69 311 SER A C 1
ATOM 2527 O O . SER A 1 311 ? -14.979 4.087 19.160 1.00 94.69 311 SER A O 1
ATOM 2529 N N . ASP A 1 312 ? -16.962 4.686 18.304 1.00 96.00 312 ASP A N 1
ATOM 2530 C CA . ASP A 1 312 ? -17.511 3.329 18.196 1.00 96.00 312 ASP A CA 1
ATOM 2531 C C . ASP A 1 312 ? -16.575 2.410 17.392 1.00 96.00 312 ASP A C 1
ATOM 2533 O O . ASP A 1 312 ? -16.261 1.311 17.827 1.00 96.00 312 ASP A O 1
ATOM 2537 N N . VAL A 1 313 ? -16.042 2.878 16.249 1.00 96.88 313 VAL A N 1
ATOM 2538 C CA . VAL A 1 313 ? -15.107 2.059 15.446 1.00 96.88 313 VAL A CA 1
ATOM 2539 C C . VAL A 1 313 ? -13.740 1.899 16.119 1.00 96.88 313 VAL A C 1
ATO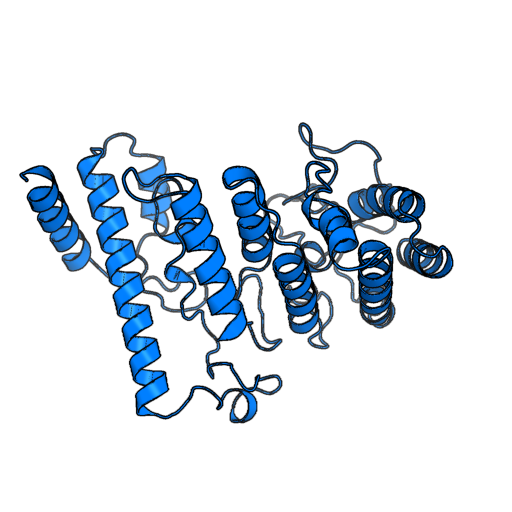M 2541 O O . VAL A 1 313 ? -13.028 0.933 15.858 1.00 96.88 313 VAL A O 1
ATOM 2544 N N . LEU A 1 314 ? -13.334 2.860 16.952 1.00 97.94 314 LEU A N 1
ATOM 2545 C CA . LEU A 1 314 ? -12.087 2.759 17.710 1.00 97.94 314 LEU A CA 1
ATOM 2546 C C . LEU A 1 314 ? -12.238 1.837 18.914 1.00 97.94 314 LEU A C 1
ATOM 2548 O O . LEU A 1 314 ? -11.281 1.148 19.244 1.00 97.94 314 LEU A O 1
ATOM 2552 N N . ASP A 1 315 ? -13.408 1.821 19.541 1.00 97.44 315 ASP A N 1
ATOM 2553 C CA . ASP A 1 315 ? -13.720 0.946 20.661 1.00 97.44 315 ASP A CA 1
ATOM 2554 C C . ASP A 1 315 ? -13.833 -0.506 20.162 1.00 97.44 315 ASP A C 1
ATOM 2556 O O . ASP A 1 315 ? -13.150 -1.366 20.706 1.00 97.44 315 ASP A O 1
ATOM 2560 N N . ASP A 1 316 ? -14.490 -0.756 19.018 1.00 97.31 316 ASP A N 1
ATOM 2561 C CA . ASP A 1 316 ? -14.458 -2.066 18.337 1.00 97.31 316 ASP A CA 1
ATOM 2562 C C . ASP A 1 316 ? -13.016 -2.519 18.010 1.00 97.31 316 ASP A C 1
ATOM 2564 O O . ASP A 1 316 ? -12.676 -3.704 18.068 1.00 97.31 316 ASP A O 1
ATOM 2568 N N . LEU A 1 317 ? -12.140 -1.572 17.644 1.00 96.75 317 LEU A N 1
ATOM 2569 C CA . LEU A 1 317 ? -10.732 -1.862 17.372 1.00 96.75 317 LEU A CA 1
ATOM 2570 C C . LEU A 1 317 ? -9.936 -2.174 18.638 1.00 96.75 317 LEU A C 1
ATOM 2572 O O . LEU A 1 317 ? -9.051 -3.028 18.584 1.00 96.75 317 LEU A O 1
ATOM 2576 N N . ILE A 1 318 ? -10.230 -1.496 19.747 1.00 96.50 318 ILE A N 1
ATOM 2577 C CA . ILE A 1 318 ? -9.648 -1.801 21.056 1.00 96.50 318 ILE A CA 1
ATOM 2578 C C . ILE A 1 318 ? -10.078 -3.204 21.480 1.00 96.50 318 ILE A C 1
ATOM 2580 O O . ILE A 1 318 ? -9.202 -4.009 21.776 1.00 96.50 318 ILE A O 1
ATOM 2584 N N . ASP A 1 319 ? -11.369 -3.521 21.389 1.00 95.19 319 ASP A N 1
ATOM 2585 C CA . ASP A 1 319 ? -11.918 -4.835 21.741 1.00 95.19 319 ASP A CA 1
ATOM 2586 C C . ASP A 1 319 ? -11.271 -5.970 20.931 1.00 95.19 319 ASP A C 1
ATOM 2588 O O . ASP A 1 319 ? -11.001 -7.042 21.464 1.00 95.19 319 ASP A O 1
ATOM 2592 N N . TRP A 1 320 ? -10.969 -5.750 19.645 1.00 93.25 320 TRP A N 1
ATOM 2593 C CA . TRP A 1 320 ? -10.228 -6.730 18.839 1.00 93.25 320 TRP A CA 1
ATOM 2594 C C . TRP A 1 320 ? -8.750 -6.876 19.251 1.00 93.25 320 TRP A C 1
ATOM 2596 O O . TRP A 1 320 ? -8.152 -7.931 19.027 1.00 93.25 320 TRP A O 1
ATOM 2606 N N . CYS A 1 321 ? -8.138 -5.821 19.799 1.00 91.69 321 CYS A N 1
ATOM 2607 C CA . CYS A 1 321 ? -6.739 -5.842 20.234 1.00 91.69 321 CYS A CA 1
ATOM 2608 C C . CYS A 1 321 ? -6.522 -6.527 21.597 1.00 91.69 321 CYS A C 1
ATOM 2610 O O . CYS A 1 321 ? -5.383 -6.923 21.864 1.00 91.69 321 CYS A O 1
ATOM 2612 N N . GLU A 1 322 ? -7.549 -6.612 22.450 1.00 87.62 322 GLU A N 1
ATOM 2613 C CA . GLU A 1 322 ? -7.500 -7.243 23.787 1.00 87.62 322 GLU A CA 1
ATOM 2614 C C . GLU A 1 322 ? -7.452 -8.785 23.744 1.00 87.62 322 GLU A C 1
ATOM 2616 O O . GLU A 1 322 ? -6.720 -9.364 24.583 1.00 87.62 322 GLU A O 1
#